Protein AF-A0A3R9U5K1-F1 (afdb_monomer_lite)

Foldseek 3Di:
DCVPVVDPVVVVVLVVVCCCCVVPVVVVVVLVLVQVLCCVPPVQQVVWDFDDDPNDTDTHRPSVVVVCVVVCVQVVVPDVSVVVCCVVVVCVVLVVQLVLLVVLCVVLVVCVVVLVVCVVCLLPVCPVVPCPPSVVSNVVVVVVCVVVLCVFLVPPSPVLVVVLVPDDDPDSVVSVVVSVVSSCCRVVPNVVSLSSLLVSQVCVVPPDDDDSRSSVSSSVSD

Sequence (222 aa):
ITQGLRSKTFGVIFALALIFTYGFVFNSVQINAIANASSHAWGWDKANLIAHLGGVDLEISWVGLALVVMVALAIFGGIKRIAKFAEMFVPLKAGLYLSVALYIALSNYAILPDVLKLIVTEAFHFNAAAGGFFGAAVSMAMMQGIKRGLFSNEAGMGSAPNAAAASDVKHPVNQGLVQMLGVFVDTFIVCTSTAIIILVSGVYQDAGFVGVELTQRALETQ

Secondary structure (DSSP, 8-state):
-TTTT--HHHHHHHHHHHHHIIIIIIHHHHHHHHHHHHHHHH-GGGG-EEEEETTEEEEE-HHHHHHHHHHHHHHTT-HHHHHHHHHHHHHHHHHHHHHHHHHHHHHTTTTHHHHHHHHHHHHT---GGGTTHHHHHHHHHHHHHHHHHHHHH-TTTS-HHHHHTTS--SSHHHHHHHHHHHHHIIIIIIIHHHHHHHHHH-GGGSTT--HHHHHHHHHHT-

pLDDT: mean 88.27, std 7.73, range [52.16, 96.69]

Structure (mmCIF, N/CA/C/O backbone):
data_AF-A0A3R9U5K1-F1
#
_entry.id   AF-A0A3R9U5K1-F1
#
loop_
_atom_site.group_PDB
_atom_site.id
_atom_site.type_symbol
_atom_site.label_atom_id
_atom_site.label_alt_id
_atom_site.label_comp_id
_atom_site.label_asym_id
_atom_site.label_entity_id
_atom_site.label_seq_id
_atom_site.pdbx_PDB_ins_code
_atom_site.Cartn_x
_atom_site.Cartn_y
_atom_site.Cartn_z
_atom_site.occupancy
_atom_site.B_iso_or_equiv
_atom_site.auth_seq_id
_atom_site.auth_comp_id
_atom_site.auth_asym_id
_atom_site.auth_atom_id
_atom_site.pdbx_PDB_model_num
ATOM 1 N N . ILE A 1 1 ? -5.431 2.173 25.659 1.00 85.50 1 ILE A N 1
ATOM 2 C CA . ILE A 1 1 ? -4.534 3.028 26.486 1.00 85.50 1 ILE A CA 1
ATOM 3 C C . ILE A 1 1 ? -5.181 3.407 27.815 1.00 85.50 1 ILE A C 1
ATOM 5 O O . ILE A 1 1 ? -4.647 3.045 28.853 1.00 85.50 1 ILE A O 1
ATOM 9 N N . THR A 1 2 ? -6.352 4.045 27.804 1.00 90.31 2 THR A N 1
ATOM 10 C CA . THR A 1 2 ? -7.039 4.476 29.034 1.00 90.31 2 THR A CA 1
ATOM 11 C C . THR A 1 2 ? -7.430 3.328 29.964 1.00 90.31 2 THR A C 1
ATOM 13 O O . THR A 1 2 ? -7.364 3.496 31.171 1.00 90.31 2 THR A O 1
ATOM 16 N N . GLN A 1 3 ? -7.807 2.163 29.431 1.00 87.81 3 GLN A N 1
ATOM 17 C CA . GLN A 1 3 ? -8.140 0.991 30.254 1.00 87.81 3 GLN A CA 1
ATOM 18 C C . GLN A 1 3 ? -6.900 0.152 30.613 1.00 87.81 3 GLN A C 1
ATOM 20 O O . GLN A 1 3 ? -6.765 -0.270 31.755 1.00 87.81 3 GLN A O 1
ATOM 25 N N . GLY A 1 4 ? -5.971 -0.039 29.666 1.00 89.69 4 GLY A N 1
ATOM 26 C CA . GLY A 1 4 ? -4.751 -0.836 29.872 1.00 89.69 4 GLY A CA 1
ATOM 27 C C . GLY A 1 4 ? -3.685 -0.131 30.719 1.00 89.69 4 GLY A C 1
ATOM 28 O O . GLY A 1 4 ? -3.381 -0.564 31.821 1.00 89.69 4 GLY A O 1
ATOM 29 N N . LEU A 1 5 ? -3.153 0.995 30.232 1.00 91.88 5 LEU A N 1
ATOM 30 C CA . LEU A 1 5 ? -2.121 1.787 30.923 1.00 91.88 5 LEU A CA 1
ATOM 31 C C . LEU A 1 5 ? -2.698 2.759 31.964 1.00 91.88 5 LEU A C 1
ATOM 33 O O . LEU A 1 5 ? -1.949 3.502 32.589 1.00 91.88 5 LEU A O 1
ATOM 37 N N . ARG A 1 6 ? -4.030 2.821 32.111 1.00 92.62 6 ARG A N 1
ATOM 38 C CA . ARG A 1 6 ? -4.741 3.744 33.018 1.00 92.62 6 ARG A CA 1
ATOM 39 C C . ARG A 1 6 ? -4.405 5.231 32.830 1.00 92.62 6 ARG A C 1
ATOM 41 O O . ARG A 1 6 ? -4.669 6.042 33.711 1.00 92.62 6 ARG A O 1
ATOM 48 N N . SER A 1 7 ? -3.891 5.617 31.660 1.00 95.75 7 SER A N 1
ATOM 49 C CA . SER A 1 7 ? -3.545 7.006 31.341 1.00 95.75 7 SER A CA 1
ATOM 50 C C . SER A 1 7 ? -4.513 7.603 30.323 1.00 95.75 7 SER A C 1
ATOM 52 O O . SER A 1 7 ? -4.619 7.135 29.186 1.00 95.75 7 SER A O 1
ATOM 54 N N . LYS A 1 8 ? -5.227 8.660 30.726 1.00 93.81 8 LYS A N 1
ATOM 55 C CA . LYS A 1 8 ? -6.072 9.450 29.816 1.00 93.81 8 LYS A CA 1
ATOM 56 C C . LYS A 1 8 ? -5.227 10.313 28.880 1.00 93.81 8 LYS A C 1
ATOM 58 O O . LYS A 1 8 ? -5.546 10.385 27.699 1.00 93.81 8 LYS A O 1
ATOM 63 N N . THR A 1 9 ? -4.123 10.876 29.369 1.00 95.94 9 THR A N 1
ATOM 64 C CA . THR A 1 9 ? -3.231 11.751 28.595 1.00 95.94 9 THR A CA 1
ATOM 65 C C . THR A 1 9 ? -2.664 11.046 27.368 1.00 95.94 9 THR A C 1
ATOM 67 O O . THR A 1 9 ? -2.810 11.544 26.257 1.00 95.94 9 THR A O 1
ATOM 70 N N . PHE A 1 10 ? -2.111 9.838 27.533 1.00 94.50 10 PHE A N 1
ATOM 71 C CA . PHE A 1 10 ? -1.610 9.065 26.392 1.00 94.50 10 PHE A CA 1
ATOM 72 C C . PHE A 1 10 ? -2.729 8.646 25.430 1.00 94.50 10 PHE A C 1
ATOM 74 O O . PHE A 1 10 ? -2.495 8.544 24.231 1.00 94.50 10 PHE A O 1
ATOM 81 N N . GLY A 1 11 ? -3.952 8.439 25.931 1.00 94.25 11 GLY A N 1
ATOM 82 C CA . GLY A 1 11 ? -5.117 8.178 25.084 1.00 94.25 11 GLY A CA 1
ATOM 83 C C . GLY A 1 11 ? -5.487 9.377 24.206 1.00 94.25 11 GLY A C 1
ATOM 84 O O . GLY A 1 11 ? -5.745 9.198 23.021 1.00 94.25 11 GLY A O 1
ATOM 85 N N . VAL A 1 12 ? -5.460 10.590 24.766 1.00 95.75 12 VAL A N 1
ATOM 86 C CA . VAL A 1 12 ? -5.727 11.833 24.023 1.00 95.75 12 VAL A CA 1
ATOM 87 C C . VAL A 1 12 ? -4.639 12.096 22.984 1.00 95.75 12 VAL A C 1
ATOM 89 O O . VAL A 1 12 ? -4.967 12.369 21.835 1.00 95.75 12 VAL A O 1
ATOM 92 N N . ILE A 1 13 ? -3.360 11.954 23.351 1.00 95.81 13 ILE A N 1
ATOM 93 C CA . ILE A 1 13 ? -2.236 12.118 22.412 1.00 95.81 13 ILE A CA 1
ATOM 94 C C . ILE A 1 13 ? -2.378 11.148 21.235 1.00 95.81 13 ILE A C 1
ATOM 96 O O . ILE A 1 13 ? -2.274 11.554 20.081 1.00 95.81 13 ILE A O 1
ATOM 100 N N . PHE A 1 14 ? -2.671 9.879 21.521 1.00 93.75 14 PHE A N 1
ATOM 101 C CA . PHE A 1 14 ? -2.880 8.865 20.493 1.00 93.75 14 PHE A CA 1
ATOM 102 C C . PHE A 1 14 ? -4.070 9.191 19.578 1.00 93.75 14 PHE A C 1
ATOM 104 O O . PHE A 1 14 ? -3.953 9.086 18.360 1.00 93.75 14 PHE A O 1
ATOM 111 N N . ALA A 1 15 ? -5.198 9.633 20.143 1.00 94.00 15 ALA A N 1
ATOM 112 C CA . ALA A 1 15 ? -6.370 10.018 19.361 1.00 94.00 15 ALA A CA 1
ATOM 113 C C . ALA A 1 15 ? -6.083 11.216 18.440 1.00 94.00 15 ALA A C 1
ATOM 115 O O . ALA A 1 15 ? -6.437 11.175 17.265 1.00 94.00 15 ALA A O 1
ATOM 116 N N . LEU A 1 16 ? -5.405 12.254 18.945 1.00 95.38 16 LEU A N 1
ATOM 117 C CA . LEU A 1 16 ? -5.011 13.416 18.142 1.00 95.38 16 LEU A CA 1
ATOM 118 C C . LEU A 1 16 ? -4.046 13.027 17.016 1.00 95.38 16 LEU A C 1
ATOM 120 O O . LEU A 1 16 ? -4.227 13.471 15.884 1.00 95.38 16 LEU A O 1
ATOM 124 N N . ALA A 1 17 ? -3.069 12.163 17.307 1.00 94.69 17 ALA A N 1
ATOM 125 C CA . ALA A 1 17 ? -2.148 11.646 16.302 1.00 94.69 17 ALA A CA 1
ATOM 126 C C . ALA A 1 17 ? -2.893 10.878 15.199 1.00 94.69 17 ALA A C 1
ATOM 128 O O . ALA A 1 17 ? -2.680 11.152 14.022 1.00 94.69 17 ALA A O 1
ATOM 129 N N . LEU A 1 18 ? -3.824 9.984 15.554 1.00 92.88 18 LEU A N 1
ATOM 130 C CA . LEU A 1 18 ? -4.624 9.255 14.565 1.00 92.88 18 LEU A CA 1
ATOM 131 C C . LEU A 1 18 ? -5.509 10.177 13.722 1.00 92.88 18 LEU A C 1
ATOM 133 O O . LEU A 1 18 ? -5.565 10.002 12.506 1.00 92.88 18 LEU A O 1
ATOM 137 N N . ILE A 1 19 ? -6.180 11.156 14.340 1.00 93.81 19 ILE A N 1
ATOM 138 C CA . ILE A 1 19 ? -7.020 12.124 13.619 1.00 93.81 19 ILE A CA 1
ATOM 139 C C . ILE A 1 19 ? -6.179 12.897 12.605 1.00 93.81 19 ILE A C 1
ATOM 141 O O . ILE A 1 19 ? -6.590 13.046 11.458 1.00 93.81 19 ILE A O 1
ATOM 145 N N . PHE A 1 20 ? -4.993 13.359 12.999 1.00 94.38 20 PHE A N 1
ATOM 146 C CA . PHE A 1 20 ? -4.108 14.081 12.095 1.00 94.38 20 PHE A CA 1
ATOM 147 C C . PHE A 1 20 ? -3.587 13.181 10.964 1.00 94.38 20 PHE A C 1
ATOM 149 O O . PHE A 1 20 ? -3.719 13.511 9.784 1.00 94.38 20 PHE A O 1
ATOM 156 N N . THR A 1 21 ? -3.041 12.016 11.312 1.00 92.12 21 THR A N 1
ATOM 157 C CA . THR A 1 21 ? -2.424 11.091 10.358 1.00 92.12 21 THR A CA 1
ATOM 158 C C . THR A 1 21 ? -3.435 10.561 9.342 1.00 92.12 21 THR A C 1
ATOM 160 O O . THR A 1 21 ? -3.205 10.682 8.141 1.00 92.12 21 THR A O 1
ATOM 163 N N . TYR A 1 22 ? -4.577 10.031 9.782 1.00 89.81 22 TYR A N 1
ATOM 164 C CA . TYR A 1 22 ? -5.576 9.474 8.863 1.00 89.81 22 TYR A CA 1
ATOM 165 C C . TYR A 1 22 ? -6.460 10.545 8.231 1.00 89.81 22 TYR A C 1
ATOM 167 O O . TYR A 1 22 ? -6.859 10.398 7.081 1.00 89.81 22 TYR A O 1
ATOM 175 N N . GLY A 1 23 ? -6.741 11.635 8.950 1.00 90.50 23 GLY A N 1
ATOM 176 C CA . GLY A 1 23 ? -7.557 12.733 8.439 1.00 90.50 23 GLY A CA 1
ATOM 177 C C . GLY A 1 23 ? -6.862 13.528 7.338 1.00 90.50 23 GLY A C 1
ATOM 178 O O . GLY A 1 23 ? -7.497 13.847 6.337 1.00 90.50 23 GLY A O 1
ATOM 179 N N . PHE A 1 24 ? -5.562 13.800 7.477 1.00 90.44 24 PHE A N 1
ATOM 180 C CA . PHE A 1 24 ? -4.837 14.677 6.554 1.00 90.44 24 PHE A CA 1
ATOM 181 C C . PHE A 1 24 ? -3.760 13.940 5.760 1.00 90.44 24 PHE A C 1
ATOM 183 O O . PHE A 1 24 ? -3.750 14.007 4.531 1.00 90.44 24 PHE A O 1
ATOM 190 N N . VAL A 1 25 ? -2.861 13.221 6.437 1.00 91.69 25 VAL A N 1
ATOM 191 C CA . VAL A 1 25 ? -1.660 12.667 5.791 1.00 91.69 25 VAL A CA 1
ATOM 192 C C . VAL A 1 25 ? -2.017 11.542 4.817 1.00 91.69 25 VAL A C 1
ATOM 194 O O . VAL A 1 25 ? -1.659 11.620 3.644 1.00 91.69 25 VAL A O 1
ATOM 197 N N . PHE A 1 26 ? -2.761 10.527 5.262 1.00 89.75 26 PHE A N 1
ATOM 198 C CA . PHE A 1 26 ? -3.123 9.388 4.407 1.00 89.75 26 PHE A CA 1
ATOM 199 C C . PHE A 1 26 ? -4.041 9.787 3.251 1.00 89.75 26 PHE A C 1
ATOM 201 O O . PHE A 1 26 ? -3.790 9.378 2.118 1.00 89.75 26 PHE A O 1
ATOM 208 N N . ASN A 1 27 ? -5.051 10.625 3.511 1.00 91.19 27 ASN A N 1
ATOM 209 C CA . ASN A 1 27 ? -5.927 11.140 2.455 1.00 91.19 27 ASN A CA 1
ATOM 210 C C . ASN A 1 27 ? -5.124 11.889 1.386 1.00 91.19 27 ASN A C 1
ATOM 212 O O . ASN A 1 27 ? -5.315 11.645 0.197 1.00 91.19 27 ASN A O 1
ATOM 216 N N . SER A 1 28 ? -4.180 12.741 1.798 1.00 90.94 28 SER A N 1
ATOM 217 C CA . SER A 1 28 ? -3.309 13.452 0.862 1.00 90.94 28 SER A CA 1
ATOM 218 C C . SER A 1 28 ? -2.470 12.486 0.023 1.00 90.94 28 SER A C 1
ATOM 220 O O . SER A 1 28 ? -2.494 12.566 -1.204 1.00 90.94 28 SER A O 1
ATOM 222 N N . VAL A 1 29 ? -1.773 11.526 0.643 1.00 91.31 29 VAL A N 1
ATOM 223 C CA . VAL A 1 29 ? -0.912 10.582 -0.094 1.00 91.31 29 VAL A CA 1
ATOM 224 C C . VAL A 1 29 ? -1.715 9.744 -1.096 1.00 91.31 29 VAL A C 1
ATOM 226 O O . VAL A 1 29 ? -1.278 9.569 -2.233 1.00 91.31 29 VAL A O 1
ATOM 229 N N . GLN A 1 30 ? -2.900 9.260 -0.713 1.00 91.75 30 GLN A N 1
ATOM 230 C CA . GLN A 1 30 ? -3.736 8.435 -1.589 1.00 91.75 30 GLN A CA 1
ATOM 231 C C . GLN A 1 30 ? -4.332 9.233 -2.754 1.00 91.75 30 GLN A C 1
ATOM 233 O O . GLN A 1 30 ? -4.295 8.765 -3.891 1.00 91.75 30 GLN A O 1
ATOM 238 N N . ILE A 1 31 ? -4.837 10.446 -2.504 1.00 90.81 31 ILE A N 1
ATOM 239 C CA . ILE A 1 31 ? -5.404 11.293 -3.563 1.00 90.81 31 ILE A CA 1
ATOM 240 C C . ILE A 1 31 ? -4.316 11.716 -4.553 1.00 90.81 31 ILE A C 1
ATOM 242 O O . ILE A 1 31 ? -4.542 11.638 -5.758 1.00 90.81 31 ILE A O 1
ATOM 246 N N . ASN A 1 32 ? -3.123 12.086 -4.072 1.00 90.31 32 ASN A N 1
ATOM 247 C CA . ASN A 1 32 ? -1.996 12.424 -4.945 1.00 90.31 32 ASN A CA 1
ATOM 248 C C . ASN A 1 32 ? -1.580 11.238 -5.827 1.00 90.31 32 ASN A C 1
ATOM 250 O O . ASN A 1 32 ? -1.331 11.414 -7.016 1.00 90.31 32 ASN A O 1
ATOM 254 N N . ALA A 1 33 ? -1.557 10.016 -5.282 1.00 91.50 33 ALA A N 1
ATOM 255 C CA . ALA A 1 33 ? -1.273 8.825 -6.078 1.00 91.50 33 ALA A CA 1
ATOM 256 C C . ALA A 1 33 ? -2.324 8.602 -7.182 1.00 91.50 33 ALA A C 1
ATOM 258 O O . ALA A 1 33 ? -1.958 8.310 -8.317 1.00 91.50 33 ALA A O 1
ATOM 259 N N . ILE A 1 34 ? -3.617 8.784 -6.885 1.00 92.88 34 ILE A N 1
ATOM 260 C CA . ILE A 1 34 ? -4.688 8.652 -7.888 1.00 92.88 34 ILE A CA 1
ATOM 261 C C . ILE A 1 34 ? -4.592 9.755 -8.951 1.00 92.88 34 ILE A C 1
ATOM 263 O O . ILE A 1 34 ? -4.741 9.472 -10.141 1.00 92.88 34 ILE A O 1
ATOM 267 N N . ALA A 1 35 ? -4.328 10.998 -8.541 1.00 91.25 35 ALA A N 1
ATOM 268 C CA . ALA A 1 35 ? -4.185 12.131 -9.450 1.00 91.25 35 ALA A CA 1
ATOM 269 C C . ALA A 1 35 ? -3.008 11.930 -10.416 1.00 91.25 35 ALA A C 1
ATOM 271 O O . ALA A 1 35 ? -3.198 12.020 -11.628 1.00 91.25 35 ALA A O 1
ATOM 272 N N . ASN A 1 36 ? -1.835 11.550 -9.898 1.00 90.50 36 ASN A N 1
ATOM 273 C CA . ASN A 1 36 ? -0.652 11.267 -10.713 1.00 90.50 36 ASN A CA 1
ATOM 274 C C . ASN A 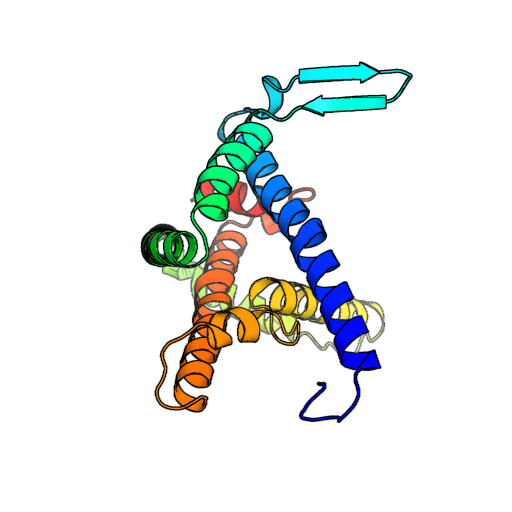1 36 ? -0.888 10.080 -11.652 1.00 90.50 36 ASN A C 1
ATOM 276 O O . ASN A 1 36 ? -0.560 10.159 -12.833 1.00 90.50 36 ASN A O 1
ATOM 280 N N . ALA A 1 37 ? -1.525 9.011 -11.165 1.00 91.88 37 ALA A N 1
ATOM 281 C CA . ALA A 1 37 ? -1.838 7.859 -12.002 1.00 91.88 37 ALA A CA 1
ATOM 282 C C . ALA A 1 37 ? -2.794 8.205 -13.151 1.00 91.88 37 ALA A C 1
ATOM 284 O O . ALA A 1 37 ? -2.632 7.714 -14.268 1.00 91.88 37 ALA A O 1
ATOM 285 N N . SER A 1 38 ? -3.778 9.067 -12.881 1.00 92.31 38 SER A N 1
ATOM 286 C CA . SER A 1 38 ? -4.767 9.503 -13.872 1.00 92.31 38 SER A CA 1
ATOM 287 C C . SER A 1 38 ? -4.178 10.493 -14.879 1.00 92.31 38 SER A C 1
ATOM 289 O O . SER A 1 38 ? -4.515 10.442 -16.060 1.00 92.31 38 SER A O 1
ATOM 291 N N . SER A 1 39 ? -3.282 11.374 -14.427 1.00 90.50 39 SER A N 1
ATOM 292 C CA . SER A 1 39 ? -2.478 12.234 -15.300 1.00 90.50 39 SER A CA 1
ATOM 293 C C . SER A 1 39 ? -1.626 11.394 -16.248 1.00 90.50 39 SER A C 1
ATOM 295 O O . SER A 1 39 ? -1.669 11.600 -17.457 1.00 90.50 39 SER A O 1
ATOM 297 N N . HIS A 1 40 ? -0.942 10.377 -15.728 1.00 88.19 40 HIS A N 1
ATOM 298 C CA . HIS A 1 40 ? -0.105 9.507 -16.542 1.00 88.19 40 HIS A CA 1
ATOM 299 C C . HIS A 1 40 ? -0.910 8.703 -17.577 1.00 88.19 40 HIS A C 1
ATOM 301 O O . HIS A 1 40 ? -0.559 8.684 -18.753 1.00 88.19 40 HIS A O 1
ATOM 307 N N . ALA A 1 41 ? -2.022 8.088 -17.160 1.00 89.94 41 ALA A N 1
ATOM 308 C CA . ALA A 1 41 ? -2.818 7.216 -18.023 1.00 89.94 41 ALA A CA 1
ATOM 309 C C . ALA A 1 41 ? -3.663 7.973 -19.062 1.00 89.94 41 ALA A C 1
ATOM 311 O O . ALA A 1 41 ? -3.828 7.507 -20.189 1.00 89.94 41 ALA A O 1
ATOM 312 N N . TRP A 1 42 ? -4.234 9.122 -18.685 1.00 89.75 42 TRP A N 1
ATOM 313 C CA . TRP A 1 42 ? -5.237 9.815 -19.503 1.00 89.75 42 TRP A CA 1
ATOM 314 C C . TRP A 1 42 ? -4.966 11.307 -19.720 1.00 89.75 42 TRP A C 1
ATOM 316 O O . TRP A 1 42 ? -5.746 11.971 -20.404 1.00 89.75 42 TRP A O 1
ATOM 326 N N . GLY A 1 43 ? -3.892 11.865 -19.157 1.00 88.94 43 GLY A N 1
ATOM 327 C CA . GLY A 1 43 ? -3.571 13.291 -19.273 1.00 88.94 43 GLY A CA 1
ATOM 328 C C . GLY A 1 43 ? -4.617 14.205 -18.634 1.00 88.94 43 GLY A C 1
ATOM 329 O O . GLY A 1 43 ? -4.819 15.325 -19.103 1.00 88.94 43 GLY A O 1
ATOM 330 N N . TRP A 1 44 ? -5.340 13.720 -17.618 1.00 88.31 44 TRP A N 1
ATOM 331 C CA . TRP A 1 44 ? -6.441 14.456 -16.982 1.00 88.31 44 TRP A CA 1
ATOM 332 C C . TRP A 1 44 ? -5.994 15.701 -16.207 1.00 88.31 44 TRP A C 1
ATOM 334 O O . TRP A 1 44 ? -6.818 16.572 -15.943 1.00 88.31 44 TRP A O 1
ATOM 344 N N . ASP A 1 45 ? -4.702 15.828 -15.904 1.00 83.81 45 ASP A N 1
ATOM 345 C CA . ASP A 1 45 ? -4.094 17.045 -15.359 1.00 83.81 45 ASP A CA 1
ATOM 346 C C . ASP A 1 45 ? -4.234 18.246 -16.301 1.00 83.81 45 ASP A C 1
ATOM 348 O O . ASP A 1 45 ? -4.436 19.367 -15.846 1.00 83.81 45 ASP A O 1
ATOM 352 N N . LYS A 1 46 ? -4.236 18.018 -17.621 1.00 80.50 46 LYS A N 1
ATOM 353 C CA . LYS A 1 46 ? -4.335 19.091 -18.625 1.00 80.50 46 LYS A CA 1
ATOM 354 C C . LYS A 1 46 ? -5.650 19.865 -18.559 1.00 80.50 46 LYS A C 1
ATOM 356 O O . LYS A 1 46 ? -5.736 20.968 -19.090 1.00 80.50 46 LYS A O 1
ATOM 361 N N . ALA A 1 47 ? -6.681 19.274 -17.957 1.00 80.00 47 ALA A N 1
ATOM 362 C CA . ALA A 1 47 ? -7.974 19.913 -17.763 1.00 80.00 47 ALA A CA 1
ATOM 363 C C . ALA A 1 47 ? -8.057 20.714 -16.452 1.00 80.00 47 ALA A C 1
ATOM 365 O O . ALA A 1 47 ? -9.052 21.412 -16.250 1.00 80.00 47 ALA A O 1
ATOM 366 N N . ASN A 1 48 ? -7.069 20.607 -15.554 1.00 86.75 48 ASN A N 1
ATOM 367 C CA . ASN A 1 48 ? -7.108 21.252 -14.243 1.00 86.75 48 ASN A CA 1
ATOM 368 C C . ASN A 1 48 ? -7.096 22.776 -14.371 1.00 86.75 48 ASN A C 1
ATOM 370 O O . ASN A 1 48 ? -6.463 23.356 -15.255 1.00 86.75 48 ASN A O 1
ATOM 374 N N . LEU A 1 49 ? -7.828 23.434 -13.473 1.00 83.56 49 LEU A N 1
ATOM 375 C CA . LEU A 1 49 ? -7.935 24.886 -13.474 1.00 83.56 49 LEU A CA 1
ATOM 376 C C . LEU A 1 49 ? -6.857 25.477 -12.570 1.00 83.56 49 LEU A C 1
ATOM 378 O O . LEU A 1 49 ? -6.832 25.189 -11.376 1.00 83.56 49 LEU A O 1
ATOM 382 N N . ILE A 1 50 ? -5.997 26.320 -13.135 1.00 83.94 50 ILE A N 1
ATOM 383 C CA . ILE A 1 50 ? -4.956 27.029 -12.390 1.00 83.94 50 ILE A CA 1
ATOM 384 C C . ILE A 1 50 ? -5.461 28.444 -12.114 1.00 83.94 50 ILE A C 1
ATOM 386 O O . ILE A 1 50 ? -5.615 29.262 -13.022 1.00 83.94 50 ILE A O 1
ATOM 390 N N . ALA A 1 51 ? -5.767 28.720 -10.851 1.00 81.88 51 ALA A N 1
ATOM 391 C CA . ALA A 1 51 ? -6.161 30.038 -10.388 1.00 81.88 51 ALA A CA 1
ATOM 392 C C . ALA A 1 51 ? -4.939 30.748 -9.793 1.00 81.88 51 ALA A C 1
ATOM 394 O O . ALA A 1 51 ? -4.463 30.397 -8.714 1.00 81.88 51 ALA A O 1
ATOM 395 N N . HIS A 1 52 ? -4.443 31.766 -10.491 1.00 82.00 52 HIS A N 1
ATOM 396 C CA . HIS A 1 52 ? -3.353 32.611 -10.008 1.00 82.00 52 HIS A CA 1
ATOM 397 C C . HIS A 1 52 ? -3.919 33.681 -9.061 1.00 82.00 52 HIS A C 1
ATOM 399 O O . HIS A 1 52 ? -4.432 34.707 -9.511 1.00 82.00 52 HIS A O 1
ATOM 405 N N . LEU A 1 53 ? -3.855 33.454 -7.745 1.00 78.56 53 LEU A N 1
ATOM 406 C CA . LEU A 1 53 ? -4.260 34.446 -6.743 1.00 78.56 53 LEU A CA 1
ATOM 407 C C . LEU A 1 53 ? -3.047 34.945 -5.960 1.00 78.56 53 LEU A C 1
ATOM 409 O O . LEU A 1 53 ? -2.460 34.221 -5.163 1.00 78.56 53 LEU A O 1
ATOM 413 N N . GLY A 1 54 ? -2.698 36.221 -6.155 1.00 72.38 54 GLY A N 1
ATOM 414 C CA . GLY A 1 54 ? -1.748 36.930 -5.290 1.00 72.38 54 GLY A CA 1
ATOM 415 C C . GLY A 1 54 ? -0.341 36.321 -5.224 1.00 72.38 54 GLY A C 1
ATOM 416 O O . GLY A 1 54 ? 0.297 36.415 -4.181 1.00 72.38 54 GLY A O 1
ATOM 417 N N . GLY A 1 55 ? 0.133 35.689 -6.304 1.00 80.50 55 GLY A N 1
ATOM 418 C CA . GLY A 1 55 ? 1.443 35.022 -6.359 1.00 80.50 55 GLY A CA 1
ATOM 419 C C . GLY A 1 55 ? 1.439 33.557 -5.910 1.00 80.50 55 GLY A C 1
ATOM 420 O O . GLY A 1 55 ? 2.507 32.959 -5.811 1.00 80.50 55 GLY A O 1
ATOM 421 N N . VAL A 1 56 ? 0.261 32.982 -5.644 1.00 79.56 56 VAL A N 1
ATOM 422 C CA . VAL A 1 56 ? 0.080 31.551 -5.380 1.00 79.56 56 VAL A CA 1
ATOM 423 C C . VAL A 1 56 ? -0.727 30.931 -6.518 1.00 79.56 56 VAL A C 1
ATOM 425 O O . VAL A 1 56 ? -1.839 31.377 -6.816 1.00 79.56 56 VAL A O 1
ATOM 428 N N . ASP A 1 57 ? -0.166 29.889 -7.124 1.00 80.75 57 ASP A N 1
ATOM 429 C CA . ASP A 1 57 ? -0.823 29.104 -8.165 1.00 80.75 57 ASP A CA 1
ATOM 430 C C . ASP A 1 57 ? -1.651 28.010 -7.492 1.00 80.75 57 ASP A C 1
ATOM 432 O O . ASP A 1 57 ? -1.118 27.037 -6.956 1.00 80.75 57 ASP A O 1
ATOM 436 N N . LEU A 1 58 ? -2.969 28.201 -7.456 1.00 80.75 58 LEU A N 1
ATOM 437 C CA . LEU A 1 58 ? -3.902 27.220 -6.915 1.00 80.75 58 LEU A CA 1
ATOM 438 C C . LEU A 1 58 ? -4.393 26.319 -8.042 1.00 80.75 58 LEU A C 1
ATOM 440 O O . LEU A 1 58 ? -5.164 26.750 -8.898 1.00 80.75 58 LEU A O 1
ATOM 444 N N . GLU A 1 59 ? -3.971 25.060 -8.021 1.00 82.31 59 GLU A N 1
ATOM 445 C CA . GLU A 1 59 ? -4.449 24.046 -8.955 1.00 82.31 59 GLU A CA 1
ATOM 446 C C . GLU A 1 59 ? -5.711 23.359 -8.414 1.00 82.31 59 GLU A C 1
ATOM 448 O O . GLU A 1 59 ? -5.708 22.735 -7.349 1.00 82.31 59 GLU A O 1
ATOM 453 N N . ILE A 1 60 ? -6.808 23.454 -9.164 1.00 84.75 60 ILE A N 1
ATOM 454 C CA . ILE A 1 60 ? -8.053 22.739 -8.890 1.00 84.75 60 ILE A CA 1
ATOM 455 C C . ILE A 1 60 ? -8.091 21.486 -9.764 1.00 84.75 60 ILE A C 1
ATOM 457 O O . ILE A 1 60 ? -8.341 21.555 -10.970 1.00 84.75 60 ILE A O 1
ATOM 461 N N . SER A 1 61 ? -7.876 20.331 -9.129 1.00 89.06 61 SER A N 1
ATOM 462 C CA . SER A 1 61 ? -7.956 19.023 -9.781 1.00 89.06 61 SER A CA 1
ATOM 463 C C . SER A 1 61 ? -9.400 18.543 -9.921 1.00 89.06 61 SER A C 1
ATOM 465 O O . SER A 1 61 ? -10.088 18.316 -8.920 1.00 89.06 61 SER A O 1
ATOM 467 N N . TRP A 1 62 ? -9.848 18.295 -11.155 1.00 88.88 62 TRP A N 1
ATOM 468 C CA . TRP A 1 62 ? -11.169 17.700 -11.404 1.00 88.88 62 TRP A CA 1
ATOM 469 C C . TRP A 1 62 ? -11.272 16.2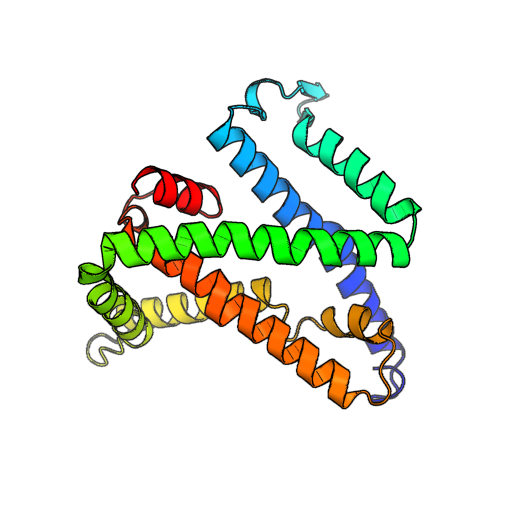68 -10.875 1.00 88.88 62 TRP A C 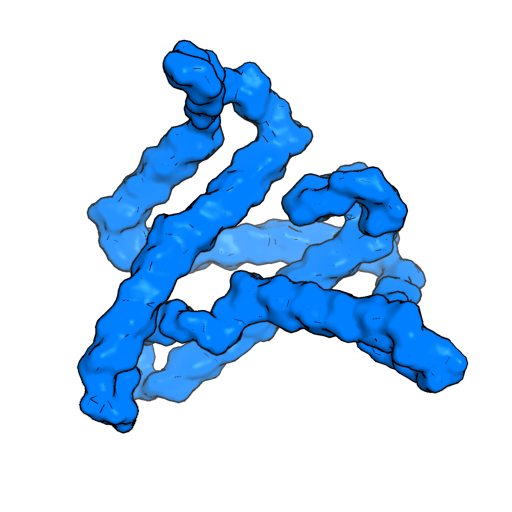1
ATOM 471 O O . TRP A 1 62 ? -12.322 15.873 -10.369 1.00 88.88 62 TRP A O 1
ATOM 481 N N . VAL A 1 63 ? -10.171 15.509 -10.925 1.00 91.94 63 VAL A N 1
ATOM 482 C CA . VAL A 1 63 ? -10.078 14.161 -10.339 1.00 91.94 63 VAL A CA 1
ATOM 483 C C . VAL A 1 63 ? -10.264 14.233 -8.826 1.00 91.94 63 VAL A C 1
ATOM 485 O O . VAL A 1 63 ? -11.059 13.481 -8.262 1.00 91.94 63 VAL A O 1
ATOM 488 N N . GLY A 1 64 ? -9.589 15.186 -8.177 1.00 91.19 64 GLY A N 1
ATOM 489 C CA . GLY A 1 64 ? -9.766 15.459 -6.753 1.00 91.19 64 GLY A CA 1
ATOM 490 C C . GLY A 1 64 ? -11.210 15.827 -6.410 1.00 91.19 64 GLY A C 1
ATOM 491 O O . GLY A 1 64 ? -11.783 15.258 -5.483 1.00 91.19 64 GLY A O 1
ATOM 492 N N . LEU A 1 65 ? -11.836 16.717 -7.187 1.00 91.31 65 LEU A N 1
ATOM 493 C CA . LEU A 1 65 ? -13.223 17.130 -6.962 1.00 91.31 65 LEU A CA 1
ATOM 494 C C . LEU A 1 65 ? -14.208 15.959 -7.109 1.00 91.31 65 LEU A C 1
ATOM 496 O O . LEU A 1 65 ? -15.084 15.776 -6.262 1.00 91.31 65 LEU A O 1
ATOM 500 N N . ALA A 1 66 ? -14.043 15.132 -8.144 1.00 92.69 66 ALA A N 1
ATOM 501 C CA . ALA A 1 66 ? -14.856 13.937 -8.340 1.00 92.69 66 ALA A CA 1
ATOM 502 C C . ALA A 1 66 ? -14.697 12.946 -7.174 1.00 92.69 66 ALA A C 1
ATOM 504 O O . ALA A 1 66 ? -15.694 12.434 -6.659 1.00 92.69 66 ALA A O 1
ATOM 505 N N . LEU A 1 67 ? -13.462 12.719 -6.707 1.00 92.88 67 LEU A N 1
ATOM 506 C CA . LEU A 1 67 ? -13.185 11.884 -5.534 1.00 92.88 67 LEU A CA 1
ATOM 507 C C . LEU A 1 67 ? -13.858 12.432 -4.275 1.00 92.88 67 LEU A C 1
ATOM 509 O O . LEU A 1 67 ? -14.483 11.661 -3.550 1.00 92.88 67 LEU A O 1
ATOM 513 N N . VAL A 1 68 ? -13.794 13.744 -4.036 1.00 93.06 68 VAL A N 1
ATOM 514 C CA . VAL A 1 68 ? -14.463 14.384 -2.892 1.00 93.06 68 VAL A CA 1
ATOM 515 C C . VAL A 1 68 ? -15.964 14.112 -2.919 1.00 93.06 68 VAL A C 1
ATOM 517 O O . VAL A 1 68 ? -16.519 13.700 -1.902 1.00 93.06 68 VAL A O 1
ATOM 520 N N . VAL A 1 69 ? -16.623 14.273 -4.071 1.00 93.94 69 VAL A N 1
ATOM 521 C CA . VAL A 1 69 ? -18.064 14.000 -4.204 1.00 93.94 69 VAL A CA 1
ATOM 522 C C . VAL A 1 69 ? -18.374 12.524 -3.936 1.00 93.94 69 VAL A C 1
ATOM 524 O O . VAL A 1 69 ? -19.265 12.218 -3.143 1.00 93.94 69 VAL A O 1
ATOM 527 N N . MET A 1 70 ? -17.623 11.598 -4.540 1.00 91.56 70 MET A N 1
ATOM 528 C CA . MET A 1 70 ? -17.832 10.156 -4.348 1.00 91.56 70 MET A CA 1
ATOM 529 C C . MET A 1 70 ? -17.630 9.730 -2.888 1.00 91.56 70 MET A C 1
ATOM 531 O O . MET A 1 70 ? -18.456 9.009 -2.324 1.00 91.56 70 MET A O 1
ATOM 535 N N . VAL A 1 71 ? -16.558 10.207 -2.253 1.00 91.12 71 VAL A N 1
ATOM 536 C CA . VAL A 1 71 ? -16.239 9.899 -0.855 1.00 91.12 71 VAL A CA 1
ATOM 537 C C . VAL A 1 71 ? -17.262 10.533 0.088 1.00 91.12 71 VAL A C 1
ATOM 539 O O . VAL A 1 71 ? -17.709 9.870 1.022 1.00 91.12 71 VAL A O 1
ATOM 542 N N . ALA A 1 72 ? -17.715 11.762 -0.174 1.00 92.12 72 ALA A N 1
ATOM 543 C CA . ALA A 1 72 ? -18.760 12.410 0.617 1.00 92.12 72 ALA A CA 1
ATOM 544 C C . ALA A 1 72 ? -20.059 11.584 0.628 1.00 92.12 72 ALA A C 1
ATOM 546 O O . ALA A 1 72 ? -20.620 11.334 1.696 1.00 92.12 72 ALA A O 1
ATOM 547 N N . LEU A 1 73 ? -20.504 11.080 -0.530 1.00 89.62 73 LEU A N 1
ATOM 548 C CA . LEU A 1 73 ? -21.699 10.228 -0.630 1.00 89.62 73 LEU A CA 1
ATOM 549 C C . LEU A 1 73 ? -21.582 8.927 0.187 1.00 89.62 73 LEU A C 1
ATOM 551 O O . LEU A 1 73 ? -22.583 8.431 0.730 1.00 89.62 73 LEU A O 1
ATOM 555 N N . ALA A 1 74 ? -20.369 8.378 0.293 1.00 88.25 74 ALA A N 1
ATOM 556 C CA . ALA A 1 74 ? -20.084 7.213 1.121 1.00 88.25 74 ALA A CA 1
ATOM 557 C C . ALA A 1 74 ? -20.060 7.567 2.620 1.00 88.25 74 ALA A C 1
ATOM 559 O O . ALA A 1 74 ? -20.747 6.909 3.405 1.00 88.25 74 ALA A O 1
ATOM 560 N N . ILE A 1 75 ? -19.335 8.625 3.008 1.00 89.25 75 ILE A N 1
ATOM 561 C CA . ILE A 1 75 ? -19.144 9.041 4.408 1.00 89.25 75 ILE A CA 1
ATOM 562 C C . ILE A 1 75 ? -20.457 9.493 5.048 1.00 89.25 75 ILE A C 1
ATOM 564 O O . ILE A 1 75 ? -20.793 9.022 6.136 1.00 89.25 75 ILE A O 1
ATOM 568 N N . PHE A 1 76 ? -21.241 10.344 4.377 1.00 91.94 76 PHE A N 1
ATOM 569 C CA . PHE A 1 76 ? -22.521 10.819 4.919 1.00 91.94 76 PHE A CA 1
ATOM 570 C C . PHE A 1 76 ? -23.566 9.696 5.065 1.00 91.94 76 PHE A C 1
ATOM 572 O O . PHE A 1 76 ? -24.547 9.861 5.784 1.00 91.94 76 PHE A O 1
ATOM 579 N N . GLY A 1 77 ? -23.350 8.529 4.445 1.00 85.38 77 GLY A N 1
ATOM 580 C CA . GLY A 1 77 ? -24.163 7.328 4.664 1.00 85.38 77 GLY A CA 1
ATOM 581 C C . GLY A 1 77 ? -23.774 6.492 5.892 1.00 85.38 77 GLY A C 1
ATOM 582 O O . GLY A 1 77 ? -24.436 5.491 6.172 1.00 85.38 77 GLY A O 1
ATOM 583 N N . GLY A 1 78 ? -22.720 6.872 6.620 1.00 88.31 78 GLY A N 1
ATOM 584 C CA . GLY A 1 78 ? -22.261 6.213 7.842 1.00 88.31 78 GLY A CA 1
ATOM 585 C C . GLY A 1 78 ? -21.487 4.904 7.627 1.00 88.31 78 GLY A C 1
ATOM 586 O O . GLY A 1 78 ? -21.334 4.397 6.513 1.00 88.31 78 GLY A O 1
ATOM 587 N N . ILE A 1 79 ? -21.013 4.316 8.733 1.00 85.94 79 ILE A N 1
ATOM 588 C CA . ILE A 1 79 ? -20.065 3.184 8.719 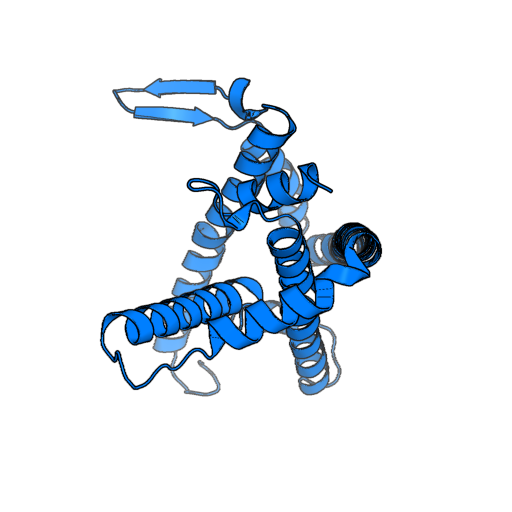1.00 85.94 79 ILE A CA 1
ATOM 589 C C . ILE A 1 79 ? -20.597 1.933 8.006 1.00 85.94 79 ILE A C 1
ATOM 591 O O . ILE A 1 79 ? -19.839 1.236 7.341 1.00 85.94 79 ILE A O 1
ATOM 595 N N . LYS A 1 80 ? -21.913 1.680 8.064 1.00 87.25 80 LYS A N 1
ATOM 596 C CA . LYS A 1 80 ? -22.543 0.541 7.374 1.00 87.25 80 LYS A CA 1
ATOM 597 C C . LYS A 1 80 ? -22.464 0.667 5.850 1.00 87.25 80 LYS A C 1
ATOM 599 O O . LYS A 1 80 ? -22.299 -0.343 5.172 1.00 87.25 80 LYS A O 1
ATOM 604 N N . ARG A 1 81 ? -22.590 1.883 5.298 1.00 89.56 81 ARG A N 1
ATOM 605 C CA . ARG A 1 81 ? -22.453 2.112 3.850 1.00 89.56 81 ARG A CA 1
ATOM 606 C C . ARG A 1 81 ? -20.995 1.966 3.422 1.00 89.56 81 ARG A C 1
ATOM 608 O O . ARG A 1 81 ? -20.741 1.317 2.413 1.00 89.56 81 ARG A O 1
ATOM 615 N N . ILE A 1 82 ? -20.067 2.511 4.212 1.00 89.81 82 ILE A N 1
ATOM 616 C CA . ILE A 1 82 ? -18.622 2.373 3.977 1.00 89.81 82 ILE A CA 1
ATOM 617 C C . ILE A 1 82 ? -18.223 0.892 3.955 1.00 89.81 82 ILE A C 1
ATOM 619 O O . ILE A 1 82 ? -17.582 0.456 3.004 1.00 89.81 82 ILE A O 1
ATOM 623 N N . ALA A 1 83 ? -18.661 0.112 4.950 1.00 88.12 83 ALA A N 1
ATOM 624 C CA . ALA A 1 83 ? -18.379 -1.320 5.028 1.00 88.12 83 ALA A CA 1
ATOM 625 C C . ALA A 1 83 ? -18.906 -2.078 3.800 1.00 88.12 83 ALA A C 1
ATOM 627 O O . ALA A 1 83 ? -18.131 -2.759 3.140 1.00 88.12 83 ALA A O 1
ATOM 628 N N . LYS A 1 84 ? -20.174 -1.873 3.413 1.00 89.88 84 LYS A N 1
ATOM 629 C CA . LYS A 1 84 ? -20.753 -2.504 2.211 1.00 89.88 84 LYS A CA 1
ATOM 630 C C . LYS A 1 84 ? -20.001 -2.157 0.927 1.00 89.88 84 LYS A C 1
ATOM 632 O O . LYS A 1 84 ? -19.823 -3.011 0.064 1.00 89.88 84 LYS A O 1
ATOM 637 N N . PHE A 1 85 ? -19.581 -0.900 0.780 1.00 90.25 85 PHE A N 1
ATOM 638 C CA . PHE A 1 85 ? -18.790 -0.491 -0.377 1.00 90.25 85 PHE A CA 1
ATOM 639 C C . PHE A 1 85 ? -17.422 -1.182 -0.376 1.00 90.25 85 PHE A C 1
ATOM 641 O O . PHE A 1 85 ? -17.021 -1.735 -1.397 1.00 90.25 85 PHE A O 1
ATOM 648 N N . ALA A 1 86 ? -16.734 -1.211 0.769 1.00 89.81 86 ALA A N 1
ATOM 649 C CA . ALA A 1 86 ? -15.442 -1.872 0.912 1.00 89.81 86 ALA A CA 1
ATOM 650 C C . ALA A 1 86 ? -15.529 -3.391 0.676 1.00 89.81 86 ALA A C 1
ATOM 652 O O . ALA A 1 86 ? -14.691 -3.935 -0.035 1.00 89.81 86 ALA A O 1
ATOM 653 N N . GLU A 1 87 ? -16.558 -4.063 1.197 1.00 90.06 87 GLU A N 1
ATOM 654 C CA . GLU A 1 87 ? -16.802 -5.502 1.006 1.00 90.06 87 GLU A CA 1
ATOM 655 C C . GLU A 1 87 ? -16.938 -5.888 -0.469 1.00 90.06 87 GLU A C 1
ATOM 657 O O . GLU A 1 87 ? -16.491 -6.958 -0.865 1.00 90.06 87 GLU A O 1
ATOM 662 N N . MET A 1 88 ? -17.519 -5.017 -1.295 1.00 90.81 88 MET A N 1
ATOM 663 C CA . MET A 1 88 ? -17.637 -5.245 -2.736 1.00 90.81 88 MET A CA 1
ATOM 664 C C . MET A 1 88 ? -16.372 -4.815 -3.492 1.00 90.81 88 MET A C 1
ATOM 666 O O . MET A 1 88 ? -15.887 -5.522 -4.373 1.00 90.81 88 MET A O 1
ATOM 670 N N . PHE A 1 89 ? -15.832 -3.643 -3.159 1.00 91.06 89 PHE A N 1
ATOM 671 C CA . PHE A 1 89 ? -14.758 -3.011 -3.920 1.00 91.06 89 PHE A CA 1
ATOM 672 C C . PHE A 1 89 ? -13.382 -3.630 -3.641 1.00 91.06 89 PHE A C 1
ATOM 674 O O . PHE A 1 89 ? -12.573 -3.765 -4.557 1.00 91.06 89 PHE A O 1
ATOM 681 N N . VAL A 1 90 ? -13.099 -4.025 -2.393 1.00 91.44 90 VAL A N 1
ATOM 682 C CA . VAL A 1 90 ? -11.791 -4.571 -1.993 1.00 91.44 90 VAL A CA 1
ATOM 683 C C . VAL A 1 90 ? -11.489 -5.917 -2.669 1.00 91.44 90 VAL A C 1
ATOM 685 O O . VAL A 1 90 ? -10.396 -6.050 -3.224 1.00 91.44 90 VAL A O 1
ATOM 688 N N . PRO A 1 91 ? -12.411 -6.900 -2.704 1.00 91.06 91 PRO A N 1
ATOM 689 C CA . PRO A 1 91 ? -12.168 -8.146 -3.425 1.00 91.06 91 PRO A CA 1
ATOM 690 C C . PRO A 1 91 ? -12.039 -7.929 -4.932 1.00 91.06 91 PRO A C 1
ATOM 692 O O . PRO A 1 91 ? -11.178 -8.540 -5.557 1.00 91.06 91 PRO A O 1
ATOM 695 N N . LEU A 1 92 ? -12.838 -7.023 -5.510 1.00 95.00 92 LEU A N 1
ATOM 696 C CA . LEU A 1 92 ? -12.762 -6.694 -6.933 1.00 95.00 92 LEU A CA 1
ATOM 697 C C . LEU A 1 92 ? -11.394 -6.102 -7.299 1.00 95.00 92 LEU A C 1
ATOM 699 O O . LEU A 1 92 ? -10.748 -6.600 -8.219 1.00 95.00 92 LEU A O 1
ATOM 703 N N . LYS A 1 93 ? -10.920 -5.081 -6.567 1.00 92.50 93 LYS A N 1
ATOM 704 C CA . LYS A 1 93 ? -9.614 -4.458 -6.852 1.00 92.50 93 LYS A CA 1
ATOM 705 C C . LYS A 1 93 ? -8.466 -5.460 -6.701 1.00 92.50 93 LYS A C 1
ATOM 707 O O . LYS A 1 93 ? -7.567 -5.477 -7.535 1.00 92.50 93 LYS A O 1
ATOM 712 N N . ALA A 1 94 ? -8.507 -6.305 -5.667 1.00 92.12 94 ALA A N 1
ATOM 713 C CA . ALA A 1 94 ? -7.470 -7.300 -5.424 1.00 92.12 94 ALA A CA 1
ATOM 714 C C . ALA A 1 94 ? -7.497 -8.380 -6.509 1.00 92.12 94 ALA A C 1
ATOM 716 O O . ALA A 1 94 ? -6.458 -8.703 -7.069 1.00 92.12 94 ALA A O 1
ATOM 717 N N . GLY A 1 95 ? -8.682 -8.882 -6.863 1.00 95.00 95 GLY A N 1
ATOM 718 C CA . GLY A 1 95 ? -8.850 -9.878 -7.917 1.00 95.00 95 GLY A CA 1
ATOM 719 C C . GLY A 1 95 ? -8.339 -9.389 -9.270 1.00 95.00 95 GLY A C 1
ATOM 720 O O . GLY A 1 95 ? -7.569 -10.095 -9.916 1.00 95.00 95 GLY A O 1
ATOM 721 N N . LEU A 1 96 ? -8.698 -8.166 -9.675 1.00 95.44 96 LEU A N 1
ATOM 722 C CA . LEU A 1 96 ? -8.209 -7.570 -10.922 1.00 95.44 96 LEU A CA 1
ATOM 723 C C . LEU A 1 96 ? -6.685 -7.409 -10.911 1.00 95.44 96 LEU A C 1
ATOM 725 O O . LEU A 1 96 ? -6.015 -7.858 -11.838 1.00 95.44 96 LEU A O 1
ATOM 729 N N . TYR A 1 97 ? -6.133 -6.827 -9.843 1.00 94.06 97 TYR A N 1
ATOM 730 C CA . TYR A 1 97 ? -4.694 -6.594 -9.737 1.00 94.06 97 TYR A CA 1
ATOM 731 C C . TYR A 1 97 ? -3.890 -7.899 -9.738 1.00 94.06 97 TYR A C 1
ATOM 733 O O . TYR A 1 97 ? -2.920 -8.034 -10.480 1.00 94.06 97 TYR A O 1
ATOM 741 N N . LEU A 1 98 ? -4.320 -8.887 -8.950 1.00 95.81 98 LEU A N 1
ATOM 742 C CA . LEU A 1 98 ? -3.656 -10.186 -8.873 1.00 95.81 98 LEU A CA 1
ATOM 743 C C . LEU A 1 98 ? -3.786 -10.981 -10.173 1.00 95.81 98 LEU A C 1
ATOM 745 O O . LEU A 1 98 ? -2.872 -11.727 -10.504 1.00 95.81 98 LEU A O 1
ATOM 749 N N . SER A 1 99 ? -4.868 -10.802 -10.934 1.00 96.69 99 SER A N 1
ATOM 750 C CA . SER A 1 99 ? -5.007 -11.432 -12.253 1.00 96.69 99 SER A CA 1
ATOM 751 C C . SER A 1 99 ? -3.966 -10.898 -13.237 1.00 96.69 99 SER A C 1
ATOM 753 O O . SER A 1 99 ? -3.316 -11.682 -13.925 1.00 96.69 99 SER A O 1
ATOM 755 N N . VAL A 1 100 ? -3.760 -9.576 -13.262 1.00 96.19 100 VAL A N 1
ATOM 756 C CA . VAL A 1 100 ? -2.715 -8.941 -14.082 1.00 96.19 100 VAL A CA 1
ATOM 757 C C . VAL A 1 100 ? -1.326 -9.381 -13.621 1.00 96.19 100 VAL A C 1
ATOM 759 O O . VAL A 1 100 ? -0.507 -9.793 -14.439 1.00 96.19 100 VAL A O 1
ATOM 762 N N . ALA A 1 101 ? -1.070 -9.370 -12.312 1.00 95.50 101 ALA A N 1
ATOM 763 C CA . ALA A 1 101 ? 0.204 -9.823 -11.764 1.00 95.50 101 ALA A CA 1
ATOM 764 C C . ALA A 1 101 ? 0.502 -11.289 -12.108 1.00 95.50 101 ALA A C 1
ATOM 766 O O . ALA A 1 101 ? 1.623 -11.619 -12.489 1.00 95.50 101 ALA A O 1
ATOM 767 N N . LEU A 1 102 ? -0.504 -12.162 -12.010 1.00 95.69 102 LEU A N 1
ATOM 768 C CA . LEU A 1 102 ? -0.379 -13.571 -12.359 1.00 95.69 102 LEU A CA 1
ATOM 769 C C . LEU A 1 102 ? -0.094 -13.749 -13.852 1.00 95.69 102 LEU A C 1
ATOM 771 O O . LEU A 1 102 ? 0.781 -14.533 -14.206 1.00 95.69 102 LEU A O 1
ATOM 775 N N . TYR A 1 103 ? -0.782 -13.005 -14.721 1.00 96.50 103 TYR A N 1
ATOM 776 C CA . TYR A 1 103 ? -0.509 -13.013 -16.158 1.00 96.50 103 TYR A CA 1
ATOM 777 C C . TYR A 1 103 ? 0.948 -12.630 -16.465 1.00 96.50 103 TYR A C 1
ATOM 779 O O . TYR A 1 103 ? 1.630 -13.349 -17.197 1.00 96.50 103 TYR A O 1
ATOM 787 N N . ILE A 1 104 ? 1.453 -11.553 -15.856 1.00 95.69 104 ILE A N 1
ATOM 788 C CA . ILE A 1 104 ? 2.839 -11.091 -16.037 1.00 95.69 104 ILE A CA 1
ATOM 789 C C . ILE A 1 104 ? 3.833 -12.127 -15.507 1.00 95.69 104 ILE A C 1
ATOM 791 O O . ILE A 1 104 ? 4.812 -12.451 -16.182 1.00 95.69 104 ILE A O 1
ATOM 795 N N . ALA A 1 105 ? 3.570 -12.689 -14.326 1.00 94.19 105 ALA A N 1
ATOM 796 C CA . ALA A 1 105 ? 4.419 -13.708 -13.719 1.00 94.19 105 ALA A CA 1
ATOM 797 C C . ALA A 1 105 ? 4.502 -14.976 -14.585 1.00 94.19 105 ALA A C 1
ATOM 799 O O . ALA A 1 105 ? 5.590 -15.507 -14.788 1.00 94.19 105 ALA A O 1
ATOM 800 N N . LEU A 1 106 ? 3.376 -15.443 -15.133 1.00 94.88 106 LEU A N 1
ATOM 801 C CA . LEU A 1 106 ? 3.343 -16.610 -16.020 1.00 94.88 106 LEU A CA 1
ATOM 802 C C . LEU A 1 106 ? 4.020 -16.332 -17.366 1.00 94.88 106 LEU A C 1
ATOM 804 O O . LEU A 1 106 ? 4.742 -17.191 -17.867 1.00 94.88 106 LEU A O 1
ATOM 808 N N . SER A 1 107 ? 3.844 -15.132 -17.921 1.00 95.44 107 SER A N 1
ATOM 809 C CA . SER A 1 107 ? 4.494 -14.725 -19.176 1.00 95.44 107 SER A CA 1
ATOM 810 C C . SER A 1 107 ? 6.017 -14.623 -19.032 1.00 95.44 107 SER A C 1
ATOM 812 O O . SER A 1 107 ? 6.748 -14.886 -19.982 1.00 95.44 107 SER A O 1
ATOM 814 N N . ASN A 1 108 ? 6.502 -14.337 -17.819 1.00 94.31 108 ASN A N 1
ATOM 815 C CA . ASN A 1 108 ? 7.921 -14.186 -17.493 1.00 94.31 108 ASN A CA 1
ATOM 816 C C . ASN A 1 108 ? 8.446 -15.281 -16.551 1.00 94.31 108 ASN A C 1
ATOM 818 O O . ASN A 1 108 ? 9.404 -15.062 -15.805 1.00 94.31 108 ASN A O 1
ATOM 822 N N . TYR A 1 109 ? 7.843 -16.476 -16.573 1.00 94.00 109 TYR A N 1
ATOM 823 C CA . TYR A 1 109 ? 8.129 -17.530 -15.591 1.00 94.00 109 TYR A CA 1
ATOM 824 C C . TYR A 1 109 ? 9.617 -17.917 -15.512 1.00 94.00 109 TYR A C 1
ATOM 826 O O . TYR A 1 109 ? 10.099 -18.285 -14.444 1.00 94.00 109 TYR A O 1
ATOM 834 N N . ALA A 1 110 ? 10.349 -17.809 -16.626 1.00 94.31 110 ALA A N 1
ATOM 835 C CA . ALA A 1 110 ? 11.774 -18.124 -16.697 1.00 94.31 110 ALA A CA 1
ATOM 836 C C . ALA A 1 110 ? 12.653 -17.137 -15.907 1.00 94.31 110 ALA A C 1
ATOM 838 O O . ALA A 1 110 ? 13.708 -17.527 -15.420 1.00 94.31 110 ALA A O 1
ATOM 839 N N . ILE A 1 111 ? 12.209 -15.884 -15.758 1.00 92.56 111 ILE A N 1
ATOM 840 C CA . ILE A 1 111 ? 12.950 -14.795 -15.101 1.00 92.56 111 ILE A CA 1
ATOM 841 C C . ILE A 1 111 ? 12.619 -14.729 -13.598 1.00 92.56 111 ILE A C 1
ATOM 843 O O . ILE A 1 111 ? 13.410 -14.226 -12.800 1.00 92.56 111 ILE A O 1
ATOM 847 N N . LEU A 1 112 ? 11.473 -15.276 -13.172 1.00 92.50 112 LEU A N 1
ATOM 848 C CA . LEU A 1 112 ? 11.042 -15.247 -11.768 1.00 92.50 112 LEU A CA 1
ATOM 849 C C . LEU A 1 112 ? 12.087 -15.777 -10.766 1.00 92.50 112 LEU A C 1
ATOM 851 O O . LEU A 1 112 ? 12.256 -15.137 -9.723 1.00 92.50 112 LEU A O 1
ATOM 855 N N . PRO A 1 113 ? 12.810 -16.889 -11.025 1.00 92.88 113 PRO A N 1
ATOM 856 C CA . PRO A 1 113 ? 13.855 -17.351 -10.114 1.00 92.88 113 PRO A CA 1
ATOM 857 C C . PRO A 1 113 ? 14.967 -16.315 -9.914 1.00 92.88 113 PRO A C 1
ATOM 859 O O . PRO A 1 113 ? 15.428 -16.125 -8.787 1.00 92.88 113 PRO A O 1
ATOM 862 N N . ASP A 1 114 ? 15.355 -15.609 -10.979 1.00 92.94 114 ASP A N 1
ATOM 863 C CA . ASP A 1 114 ? 16.386 -14.573 -10.926 1.00 92.94 114 ASP A CA 1
ATOM 864 C C . ASP A 1 114 ? 15.904 -13.342 -10.157 1.00 92.94 114 ASP A C 1
ATOM 866 O O . ASP A 1 114 ? 16.653 -12.796 -9.349 1.00 92.94 114 ASP A O 1
ATOM 870 N N . VAL A 1 115 ? 14.634 -12.955 -10.312 1.00 92.69 115 VAL A N 1
ATOM 871 C CA . VAL A 1 115 ? 14.015 -11.869 -9.531 1.00 92.69 115 VAL A CA 1
ATOM 872 C C . VAL A 1 115 ? 14.003 -12.195 -8.037 1.00 92.69 115 VAL A C 1
ATOM 874 O O . VAL A 1 115 ? 14.388 -11.363 -7.216 1.00 92.69 115 VAL A O 1
ATOM 877 N N . LEU A 1 116 ? 13.608 -13.413 -7.657 1.00 91.38 116 LEU A N 1
ATOM 878 C CA . LEU A 1 116 ? 13.621 -13.828 -6.251 1.00 91.38 116 LEU A CA 1
ATOM 879 C C . LEU A 1 116 ? 15.046 -13.873 -5.691 1.00 91.38 116 LEU A C 1
ATOM 881 O O . LEU A 1 116 ? 15.291 -13.414 -4.572 1.00 91.38 116 LEU A O 1
ATOM 885 N N . LYS A 1 117 ? 16.001 -14.379 -6.479 1.00 92.44 117 LYS A N 1
ATOM 886 C CA . LYS A 1 117 ? 17.419 -14.384 -6.115 1.00 92.44 117 LYS A CA 1
ATOM 887 C C . LYS A 1 117 ? 17.950 -12.966 -5.933 1.00 92.44 117 LYS A C 1
ATOM 889 O O . LYS A 1 117 ? 18.671 -12.729 -4.966 1.00 92.44 117 LYS A O 1
ATOM 894 N N . LEU A 1 118 ? 17.580 -12.036 -6.811 1.00 90.31 118 LEU A N 1
ATOM 895 C CA . LEU A 1 118 ? 17.949 -10.627 -6.720 1.00 90.31 118 LEU A CA 1
ATOM 896 C C . LEU A 1 118 ? 17.442 -10.015 -5.411 1.00 90.31 118 LEU A C 1
ATOM 898 O O . LEU A 1 118 ? 18.242 -9.457 -4.669 1.00 90.31 118 LEU A O 1
ATOM 902 N N . ILE A 1 119 ? 16.155 -10.190 -5.080 1.00 90.50 119 ILE A N 1
ATOM 903 C CA . ILE A 1 119 ? 15.567 -9.668 -3.833 1.00 90.50 119 ILE A CA 1
ATOM 904 C C . ILE A 1 119 ? 16.357 -10.153 -2.615 1.00 90.50 119 ILE A C 1
ATOM 906 O O . ILE A 1 119 ? 16.752 -9.348 -1.776 1.00 90.50 119 ILE A O 1
ATOM 910 N N . VAL A 1 120 ? 16.592 -11.465 -2.508 1.00 88.44 120 VAL A N 1
ATOM 911 C CA . VAL A 1 120 ? 17.283 -12.046 -1.347 1.00 88.44 120 VAL A CA 1
ATOM 912 C C . VAL A 1 120 ? 18.746 -11.611 -1.303 1.00 88.44 120 VAL A C 1
ATOM 914 O O . VAL A 1 120 ? 19.247 -11.265 -0.235 1.00 88.44 120 VAL A O 1
ATOM 917 N N . THR A 1 121 ? 19.428 -11.607 -2.448 1.00 85.62 121 THR A N 1
ATOM 918 C CA . THR A 1 121 ? 20.849 -11.249 -2.511 1.00 85.62 121 THR A CA 1
ATOM 919 C C . THR A 1 121 ? 21.037 -9.791 -2.122 1.00 85.62 121 THR A C 1
ATOM 921 O O . THR A 1 121 ? 21.798 -9.529 -1.201 1.00 85.62 121 THR A O 1
ATOM 924 N N . GLU A 1 122 ? 20.295 -8.862 -2.728 1.00 83.38 122 GLU A N 1
ATOM 925 C CA . GLU A 1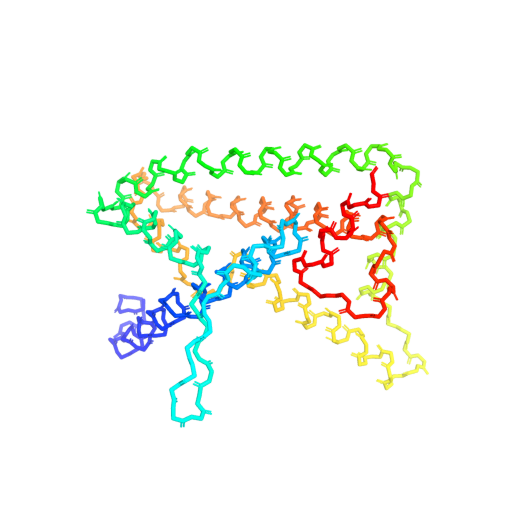 122 ? 20.403 -7.425 -2.445 1.00 83.38 122 GLU A CA 1
ATOM 926 C C . GLU A 1 122 ? 19.948 -7.070 -1.021 1.00 83.38 122 GLU A C 1
ATOM 928 O O . GLU A 1 122 ? 20.547 -6.212 -0.372 1.00 83.38 122 GLU A O 1
ATOM 933 N N . ALA A 1 123 ? 18.933 -7.758 -0.483 1.00 82.31 123 ALA A N 1
ATOM 934 C CA . ALA A 1 123 ? 18.462 -7.519 0.882 1.00 82.31 123 ALA A CA 1
ATOM 935 C C . ALA A 1 123 ? 19.483 -7.931 1.957 1.00 82.31 123 ALA A C 1
ATOM 937 O O . ALA A 1 123 ? 19.547 -7.300 3.013 1.00 82.31 123 ALA A O 1
ATOM 938 N N . PHE A 1 124 ? 20.274 -8.979 1.703 1.00 77.69 124 PHE A N 1
ATOM 939 C CA . PHE A 1 124 ? 21.212 -9.555 2.672 1.00 77.69 124 PHE A CA 1
ATOM 940 C C . PHE A 1 124 ? 22.676 -9.489 2.211 1.00 77.69 124 PHE A C 1
ATOM 942 O O . PHE A 1 124 ? 23.513 -10.256 2.694 1.00 77.69 124 PHE A O 1
ATOM 949 N N . HIS A 1 125 ? 23.018 -8.575 1.297 1.00 70.88 125 HIS A N 1
ATOM 950 C CA . HIS A 1 125 ? 24.378 -8.430 0.777 1.00 70.88 125 HIS A CA 1
ATOM 951 C C . HIS A 1 125 ? 25.329 -7.776 1.800 1.00 70.88 125 HIS A C 1
ATOM 953 O O . HIS A 1 125 ? 25.760 -6.628 1.667 1.00 70.88 125 HIS A O 1
ATOM 959 N N . PHE A 1 126 ? 25.693 -8.517 2.846 1.00 62.81 126 PHE A N 1
ATOM 960 C CA . PHE A 1 126 ? 26.636 -8.088 3.878 1.00 62.81 126 PHE A CA 1
ATOM 961 C C . PHE A 1 126 ? 28.081 -8.384 3.461 1.00 62.81 126 PHE A C 1
ATOM 963 O O . PHE A 1 126 ? 28.737 -9.253 4.033 1.00 62.81 126 PHE A O 1
ATOM 970 N N . ASN A 1 127 ? 28.618 -7.670 2.468 1.00 55.84 127 ASN A N 1
ATOM 971 C CA . ASN A 1 127 ? 30.052 -7.768 2.187 1.00 55.84 127 ASN A CA 1
ATOM 972 C C . ASN A 1 127 ? 30.851 -7.058 3.295 1.00 55.84 127 ASN A C 1
ATOM 974 O O . ASN A 1 127 ? 31.127 -5.858 3.239 1.00 55.84 127 ASN A O 1
ATOM 978 N N . ALA A 1 128 ? 31.226 -7.832 4.317 1.00 52.16 128 ALA A N 1
ATOM 979 C CA . ALA A 1 128 ? 31.946 -7.396 5.514 1.00 52.16 128 ALA A CA 1
ATOM 980 C C . ALA A 1 128 ? 33.328 -6.768 5.228 1.00 52.16 128 ALA A C 1
ATOM 982 O O . ALA A 1 128 ? 33.877 -6.077 6.081 1.00 52.16 128 ALA A O 1
ATOM 983 N N . ALA A 1 129 ? 33.878 -6.952 4.023 1.00 54.53 129 ALA A N 1
ATOM 984 C CA . ALA A 1 129 ? 35.181 -6.415 3.632 1.00 54.53 129 ALA A CA 1
ATOM 985 C C . ALA A 1 129 ? 35.171 -4.921 3.223 1.00 54.53 129 ALA A C 1
ATOM 987 O O . ALA A 1 129 ? 36.238 -4.334 3.077 1.00 54.53 129 ALA A O 1
ATOM 988 N N . ALA A 1 130 ? 34.002 -4.282 3.056 1.00 55.81 130 ALA A N 1
ATOM 989 C CA . ALA A 1 130 ? 33.881 -2.909 2.532 1.00 55.81 130 ALA A CA 1
ATOM 990 C C . ALA A 1 130 ? 32.954 -2.008 3.384 1.00 55.81 130 ALA A C 1
ATOM 992 O O . ALA A 1 130 ? 32.157 -1.233 2.851 1.00 55.81 130 ALA A O 1
ATOM 993 N N . GLY A 1 131 ? 33.043 -2.143 4.713 1.00 56.94 131 GLY A N 1
ATOM 994 C CA . GLY A 1 131 ? 32.069 -1.751 5.752 1.00 56.94 131 GLY A CA 1
ATOM 995 C C . GLY A 1 131 ? 31.562 -0.300 5.864 1.00 56.94 131 GLY A C 1
ATOM 996 O O . GLY A 1 131 ? 30.940 0.018 6.870 1.00 56.94 131 GLY A O 1
ATOM 997 N N . GLY A 1 132 ? 31.766 0.574 4.877 1.00 68.12 132 GLY A N 1
ATOM 998 C CA . GLY A 1 132 ? 31.192 1.928 4.856 1.00 68.12 132 GLY A CA 1
ATOM 999 C C . GLY A 1 132 ? 30.016 2.068 3.886 1.00 68.12 132 GLY A C 1
ATOM 1000 O O . GLY A 1 132 ? 28.875 2.271 4.292 1.00 68.12 132 GLY A O 1
ATOM 1001 N N . PHE A 1 133 ? 30.289 1.935 2.587 1.00 68.44 133 PHE A N 1
ATOM 1002 C CA . PHE A 1 133 ? 29.315 2.238 1.531 1.00 68.44 133 PHE A CA 1
ATOM 1003 C C . PHE A 1 133 ? 28.262 1.135 1.346 1.00 68.44 133 PHE A C 1
ATOM 1005 O O . PHE A 1 133 ? 27.066 1.413 1.314 1.00 68.44 133 PHE A O 1
ATOM 1012 N N . PHE A 1 134 ? 28.685 -0.132 1.301 1.00 69.12 134 PHE A N 1
ATOM 1013 C CA . PHE A 1 134 ? 27.759 -1.259 1.131 1.00 69.12 134 PHE A CA 1
ATOM 1014 C C . PHE A 1 134 ? 26.902 -1.508 2.379 1.00 69.12 134 PHE A C 1
ATOM 1016 O O . PHE A 1 134 ? 25.717 -1.807 2.261 1.00 69.12 134 PHE A O 1
ATOM 1023 N N . GLY A 1 135 ? 27.459 -1.299 3.577 1.00 71.00 135 GLY A N 1
ATOM 1024 C CA . GLY A 1 135 ? 26.683 -1.335 4.821 1.00 71.00 135 GLY A CA 1
ATOM 1025 C C . GLY A 1 135 ? 25.600 -0.250 4.863 1.00 71.00 135 GLY A C 1
ATOM 1026 O O . GLY A 1 135 ? 24.471 -0.518 5.276 1.00 71.00 135 GLY A O 1
ATOM 1027 N N . ALA A 1 136 ? 25.909 0.954 4.366 1.00 74.75 136 ALA A N 1
ATOM 1028 C CA . ALA A 1 136 ? 24.925 2.022 4.221 1.00 74.75 136 ALA A CA 1
ATOM 1029 C C . ALA A 1 136 ? 23.833 1.667 3.197 1.00 74.75 136 ALA A C 1
ATOM 1031 O O . ALA A 1 136 ? 22.661 1.906 3.471 1.00 74.75 136 ALA A O 1
ATOM 1032 N N . ALA A 1 137 ? 24.183 1.044 2.067 1.00 76.31 137 ALA A N 1
ATOM 1033 C CA . ALA A 1 137 ? 23.212 0.613 1.058 1.00 76.31 137 ALA A CA 1
ATOM 1034 C C . ALA A 1 137 ? 22.217 -0.428 1.606 1.00 76.31 137 ALA A C 1
ATOM 1036 O O . ALA A 1 137 ? 21.008 -0.246 1.466 1.00 76.31 137 ALA A O 1
ATOM 1037 N N . VAL A 1 138 ? 22.700 -1.458 2.313 1.00 80.75 138 VAL A N 1
ATOM 1038 C CA . VAL A 1 138 ? 21.834 -2.470 2.952 1.00 80.75 138 VAL A CA 1
ATOM 1039 C C . VAL A 1 138 ? 20.960 -1.845 4.041 1.00 80.75 138 VAL A C 1
ATOM 1041 O O . VAL A 1 138 ? 19.757 -2.097 4.095 1.00 80.75 138 VAL A O 1
ATOM 1044 N N . SER A 1 139 ? 21.532 -0.980 4.885 1.00 80.56 139 SER A N 1
ATOM 1045 C CA . SER A 1 139 ? 20.775 -0.255 5.915 1.00 80.56 139 SER A CA 1
ATOM 1046 C C . SER A 1 139 ? 19.669 0.611 5.302 1.00 80.56 139 SER A C 1
ATOM 1048 O O . SER A 1 139 ? 18.534 0.606 5.779 1.00 80.56 139 SER A O 1
ATOM 1050 N N . MET A 1 140 ? 19.959 1.293 4.191 1.00 83.00 140 MET A N 1
ATOM 1051 C CA . MET A 1 140 ? 18.976 2.074 3.442 1.00 83.00 140 MET A CA 1
ATOM 1052 C C . MET A 1 140 ? 17.886 1.188 2.833 1.00 83.00 140 MET A C 1
ATOM 1054 O O . MET A 1 140 ? 16.708 1.520 2.969 1.00 83.00 140 MET A O 1
ATOM 1058 N N . ALA A 1 141 ? 18.245 0.060 2.2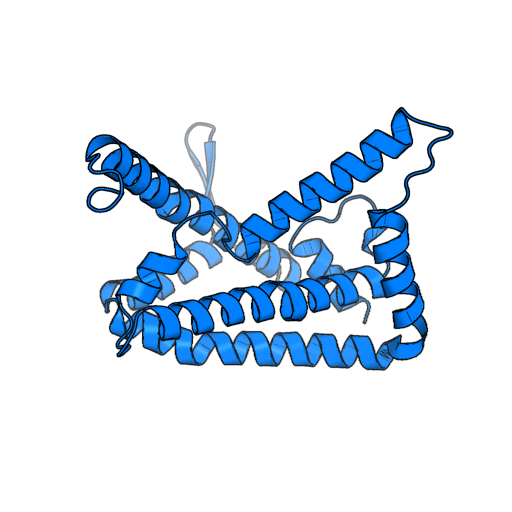15 1.00 84.19 141 ALA A N 1
ATOM 1059 C CA . ALA A 1 141 ? 17.284 -0.889 1.655 1.00 84.19 141 ALA A CA 1
ATOM 1060 C C . ALA A 1 141 ? 16.337 -1.430 2.738 1.00 84.19 141 ALA A C 1
ATOM 1062 O O . ALA A 1 141 ? 15.116 -1.366 2.584 1.00 84.19 141 ALA A O 1
ATOM 1063 N N . MET A 1 142 ? 16.884 -1.864 3.878 1.00 85.50 142 MET A N 1
ATOM 1064 C CA . MET A 1 142 ? 16.096 -2.334 5.019 1.00 85.50 142 MET A CA 1
ATOM 1065 C C . MET A 1 142 ? 15.214 -1.231 5.601 1.00 85.50 142 MET A C 1
ATOM 1067 O O . MET A 1 142 ? 14.024 -1.443 5.814 1.00 85.50 142 MET A O 1
ATOM 1071 N N . MET A 1 143 ? 15.759 -0.035 5.826 1.00 88.56 143 MET A N 1
ATOM 1072 C CA . MET A 1 143 ? 15.002 1.089 6.372 1.00 88.56 143 MET A CA 1
ATOM 1073 C C . MET A 1 143 ? 13.846 1.495 5.452 1.00 88.56 143 MET A C 1
ATOM 1075 O O . MET A 1 143 ? 12.735 1.711 5.935 1.00 88.56 143 MET A O 1
ATOM 1079 N N . GLN A 1 144 ? 14.073 1.576 4.138 1.00 88.38 144 GLN A N 1
ATOM 1080 C CA . GLN A 1 144 ? 13.014 1.906 3.183 1.00 88.38 144 GLN A CA 1
ATOM 1081 C C . GLN A 1 144 ? 11.984 0.780 3.062 1.00 88.38 144 GLN A C 1
ATOM 1083 O O . GLN A 1 144 ? 10.788 1.067 3.008 1.00 88.38 144 GLN A O 1
ATOM 1088 N N . GLY A 1 145 ? 12.425 -0.482 3.087 1.00 89.06 145 GLY A N 1
ATOM 1089 C CA . GLY A 1 145 ? 11.550 -1.653 3.104 1.00 89.06 145 GLY A CA 1
ATOM 1090 C C . GLY A 1 145 ? 10.650 -1.684 4.339 1.00 89.06 145 GLY A C 1
ATOM 1091 O O . GLY A 1 145 ? 9.434 -1.777 4.205 1.00 89.06 145 GLY A O 1
ATOM 1092 N N . ILE A 1 146 ? 11.217 -1.507 5.537 1.00 89.81 146 ILE A N 1
ATOM 1093 C CA . ILE A 1 146 ? 10.467 -1.442 6.800 1.00 89.81 146 ILE A CA 1
ATOM 1094 C C . ILE A 1 146 ? 9.507 -0.252 6.782 1.00 89.81 146 ILE A C 1
ATOM 1096 O O . ILE A 1 146 ? 8.324 -0.415 7.065 1.00 89.81 146 ILE A O 1
ATOM 1100 N N . LYS A 1 147 ? 9.982 0.941 6.405 1.00 88.88 147 LYS A N 1
ATOM 1101 C CA . LYS A 1 147 ? 9.151 2.150 6.352 1.00 88.88 147 LYS A CA 1
ATOM 1102 C C . LYS A 1 147 ? 7.955 1.977 5.415 1.00 88.88 147 LYS A C 1
ATOM 1104 O O . LYS A 1 147 ? 6.838 2.320 5.795 1.00 88.88 147 LYS A O 1
ATOM 1109 N N . ARG A 1 148 ? 8.172 1.456 4.203 1.00 88.00 148 ARG A N 1
ATOM 1110 C CA . ARG A 1 148 ? 7.089 1.220 3.237 1.00 88.00 148 ARG A CA 1
ATOM 1111 C C . ARG A 1 148 ? 6.187 0.059 3.641 1.00 88.00 148 ARG A C 1
ATOM 1113 O O . ARG A 1 148 ? 4.981 0.175 3.472 1.00 88.00 148 ARG A O 1
ATOM 1120 N N . GLY A 1 149 ? 6.743 -1.006 4.216 1.00 87.75 149 GLY A N 1
ATOM 1121 C CA . GLY A 1 149 ? 5.976 -2.142 4.723 1.00 87.75 149 GLY A CA 1
ATOM 1122 C C . GLY A 1 149 ? 5.009 -1.725 5.829 1.00 87.75 149 GLY A C 1
ATOM 1123 O O . GLY A 1 149 ? 3.815 -1.981 5.715 1.00 87.75 149 GLY A O 1
ATOM 1124 N N . LEU A 1 150 ? 5.503 -0.994 6.837 1.00 87.25 150 LEU A N 1
ATOM 1125 C CA . LEU A 1 150 ? 4.671 -0.428 7.906 1.00 87.25 150 LEU A CA 1
ATOM 1126 C C . LEU A 1 150 ? 3.611 0.532 7.350 1.00 87.25 150 LEU A C 1
ATOM 1128 O O . LEU A 1 150 ? 2.487 0.544 7.838 1.00 87.25 150 LEU A O 1
ATOM 1132 N N . PHE A 1 151 ? 3.952 1.321 6.325 1.00 85.31 151 PHE A N 1
ATOM 1133 C CA . PHE A 1 151 ? 2.999 2.220 5.673 1.00 85.31 151 PHE A CA 1
ATOM 1134 C C . PHE A 1 151 ? 1.888 1.473 4.914 1.00 85.31 151 PHE A C 1
ATOM 1136 O O . PHE A 1 151 ? 0.756 1.943 4.918 1.00 85.31 151 PHE A O 1
ATOM 1143 N N . SER A 1 152 ? 2.193 0.328 4.292 1.00 85.25 152 SER A N 1
ATOM 1144 C CA . SER A 1 152 ? 1.223 -0.466 3.520 1.00 85.25 152 SER A CA 1
ATOM 1145 C C . SER A 1 152 ? 0.234 -1.208 4.415 1.00 85.25 152 SER A C 1
ATOM 1147 O O . SER A 1 152 ? -0.975 -1.048 4.277 1.00 85.25 152 SER A O 1
ATOM 1149 N N . ASN A 1 153 ? 0.750 -1.983 5.372 1.00 87.50 153 ASN A N 1
ATOM 1150 C CA . ASN A 1 153 ? -0.067 -2.908 6.161 1.00 87.50 153 ASN A CA 1
ATOM 1151 C C . ASN A 1 153 ? -0.550 -2.337 7.499 1.00 87.50 153 ASN A C 1
ATOM 1153 O O . ASN A 1 153 ? -1.234 -3.016 8.266 1.00 87.50 153 ASN A O 1
ATOM 1157 N N . GLU A 1 154 ? -0.163 -1.100 7.797 1.00 85.38 154 GLU A N 1
ATOM 1158 C CA . GLU A 1 154 ? -0.511 -0.379 9.014 1.00 85.38 154 GLU A CA 1
ATOM 1159 C C . GLU A 1 154 ? -0.078 -1.059 10.325 1.00 85.38 154 GLU A C 1
ATOM 1161 O O . GLU A 1 154 ? -0.601 -0.764 11.410 1.00 85.38 154 GLU A O 1
ATOM 1166 N N . ALA A 1 155 ? 0.917 -1.949 10.262 1.00 82.31 155 ALA A N 1
ATOM 1167 C CA . ALA A 1 155 ? 1.442 -2.621 11.437 1.00 82.31 155 ALA A CA 1
ATOM 1168 C C . ALA A 1 155 ? 2.027 -1.599 12.423 1.00 82.31 155 ALA A C 1
ATOM 1170 O O . ALA A 1 155 ? 2.821 -0.726 12.078 1.00 82.31 155 ALA A O 1
ATOM 1171 N N . GLY A 1 156 ? 1.599 -1.688 13.682 1.00 83.50 156 GLY A N 1
ATOM 1172 C CA . GLY A 1 156 ? 2.059 -0.789 14.740 1.00 83.50 156 GLY A CA 1
ATOM 1173 C C . GLY A 1 156 ? 1.507 0.643 14.686 1.00 83.50 156 GLY A C 1
ATOM 1174 O O . GLY A 1 156 ? 1.779 1.396 15.617 1.00 83.50 156 GLY A O 1
ATOM 1175 N N . MET A 1 157 ? 0.694 1.025 13.685 1.00 85.12 157 MET A N 1
ATOM 1176 C CA . MET A 1 157 ? 0.065 2.361 13.635 1.00 85.12 157 MET A CA 1
ATOM 1177 C C . MET A 1 157 ? -1.183 2.490 14.521 1.00 85.12 157 MET A C 1
ATOM 1179 O O . MET A 1 157 ? -1.563 3.594 14.905 1.00 85.12 157 MET A O 1
ATOM 1183 N N . GLY A 1 158 ? -1.801 1.370 14.911 1.00 86.69 158 GLY A N 1
ATOM 1184 C CA . GLY A 1 158 ? -2.893 1.351 15.893 1.00 86.69 158 GLY A CA 1
ATOM 1185 C C . GLY A 1 158 ? -4.265 1.791 15.360 1.00 86.69 158 GLY A C 1
ATOM 1186 O O . GLY A 1 158 ? -5.204 1.922 16.141 1.00 86.69 158 GLY A O 1
ATOM 1187 N N . SER A 1 159 ? -4.401 1.968 14.049 1.00 87.31 159 SER A N 1
ATOM 1188 C CA . SER A 1 159 ? -5.640 2.281 13.322 1.00 87.31 159 SER A CA 1
ATOM 1189 C C . SER A 1 159 ? -6.525 1.061 13.062 1.00 87.31 159 SER A C 1
ATOM 1191 O O . SER A 1 159 ? -7.736 1.128 13.265 1.00 87.31 159 SER A O 1
ATOM 1193 N N . ALA A 1 160 ? -5.933 -0.067 12.650 1.00 86.19 160 ALA A N 1
ATOM 1194 C CA . ALA A 1 160 ? -6.647 -1.290 12.290 1.00 86.19 160 ALA A CA 1
ATOM 1195 C C . ALA A 1 160 ? -7.604 -1.783 13.398 1.00 86.19 160 ALA A C 1
ATOM 1197 O O . ALA A 1 160 ? -8.732 -2.180 13.078 1.00 86.19 160 ALA A O 1
ATOM 1198 N N . PRO A 1 161 ? -7.249 -1.705 14.703 1.00 87.06 161 PRO A N 1
ATOM 1199 C CA . PRO A 1 161 ? -8.171 -2.010 15.796 1.00 87.06 161 PRO A CA 1
ATOM 1200 C C . PRO A 1 161 ? -9.469 -1.191 15.799 1.00 87.06 161 PRO A C 1
ATOM 1202 O O . PRO A 1 161 ? -10.477 -1.697 16.281 1.00 87.06 161 PRO A O 1
ATOM 1205 N N . ASN A 1 162 ? -9.498 0.026 15.243 1.00 88.25 162 ASN A N 1
ATOM 1206 C CA . ASN A 1 162 ? -10.715 0.846 15.192 1.00 88.25 162 ASN A CA 1
ATOM 1207 C C . ASN A 1 162 ? -11.784 0.211 14.292 1.00 88.25 162 ASN A C 1
ATOM 1209 O O . ASN A 1 162 ? -12.959 0.201 14.649 1.00 88.25 162 ASN A O 1
ATOM 1213 N N . ALA A 1 163 ? -11.374 -0.364 13.156 1.00 84.06 163 ALA A N 1
ATOM 1214 C CA . ALA A 1 163 ? -12.277 -1.106 12.278 1.00 84.06 163 ALA A CA 1
ATOM 1215 C C . ALA A 1 163 ? -12.714 -2.432 12.920 1.00 84.06 163 ALA A C 1
ATOM 1217 O O . ALA A 1 163 ? -13.890 -2.787 12.882 1.00 84.06 163 ALA A O 1
ATOM 1218 N N . ALA A 1 164 ? -11.793 -3.138 13.584 1.00 86.69 164 ALA A N 1
ATOM 1219 C CA . ALA A 1 164 ? -12.124 -4.352 14.330 1.00 86.69 164 ALA A CA 1
ATOM 1220 C C . ALA A 1 164 ? -13.088 -4.116 15.493 1.00 86.69 164 ALA A C 1
ATOM 1222 O O . ALA A 1 164 ? -13.927 -4.970 15.760 1.00 86.69 164 ALA A O 1
ATOM 1223 N N . ALA A 1 165 ? -13.013 -2.966 16.160 1.00 87.25 165 ALA A N 1
ATOM 1224 C CA . ALA A 1 165 ? -13.933 -2.622 17.239 1.00 87.25 165 ALA A CA 1
ATOM 1225 C C . ALA A 1 165 ? -15.391 -2.490 16.761 1.00 87.25 165 ALA A C 1
ATOM 1227 O O . ALA A 1 165 ? -16.304 -2.609 17.572 1.00 87.25 165 ALA A O 1
ATOM 1228 N N . ALA A 1 166 ? -15.613 -2.269 15.460 1.00 85.94 166 ALA A N 1
ATOM 1229 C CA . ALA A 1 166 ? -16.940 -2.230 14.849 1.00 85.94 166 ALA A CA 1
ATOM 1230 C C . ALA A 1 166 ? -17.427 -3.603 14.341 1.00 85.94 166 ALA A C 1
ATOM 1232 O O . ALA A 1 166 ? -18.551 -3.697 13.848 1.00 85.94 166 ALA A O 1
ATOM 1233 N N . SER A 1 167 ? -16.598 -4.650 14.423 1.00 85.00 167 SER A N 1
ATOM 1234 C CA . SER A 1 167 ? -16.951 -5.996 13.956 1.00 85.00 167 SER A CA 1
ATOM 1235 C C . SER A 1 167 ? -17.837 -6.742 14.956 1.00 85.00 167 SER A C 1
ATOM 1237 O O . SER A 1 167 ? -17.660 -6.634 16.170 1.00 85.00 167 SER A O 1
ATOM 1239 N N . ASP A 1 168 ? -18.776 -7.533 14.435 1.00 87.81 168 ASP A N 1
ATOM 1240 C CA . ASP A 1 168 ? -19.611 -8.429 15.235 1.00 87.81 168 ASP A CA 1
ATOM 1241 C C . ASP A 1 168 ? -18.923 -9.797 15.360 1.00 87.81 168 ASP A C 1
ATOM 1243 O O . ASP A 1 168 ? -19.115 -10.700 14.543 1.00 87.81 168 ASP A O 1
ATOM 1247 N N . VAL A 1 169 ? -18.037 -9.926 16.353 1.00 92.00 169 VAL A N 1
ATOM 1248 C CA . VAL A 1 169 ? -17.314 -11.171 16.643 1.00 92.00 169 VAL A CA 1
ATOM 1249 C C . VAL A 1 169 ? -17.569 -11.655 18.065 1.00 92.00 169 VAL A C 1
ATOM 1251 O O . VAL A 1 169 ? -17.585 -10.890 19.024 1.00 92.00 169 VAL A O 1
ATOM 1254 N N . LYS A 1 170 ? -17.685 -12.977 18.225 1.00 93.00 170 LYS A N 1
ATOM 1255 C CA . LYS A 1 170 ? -17.917 -13.611 19.536 1.00 93.00 170 LYS A CA 1
ATOM 1256 C C . LYS A 1 170 ? -16.734 -13.484 20.497 1.00 93.00 170 LYS A C 1
ATOM 1258 O O . LYS A 1 170 ? -16.926 -13.489 21.707 1.00 93.00 170 LYS A O 1
ATOM 1263 N N . HIS A 1 171 ? -15.511 -13.433 19.969 1.00 94.94 171 HIS A N 1
ATOM 1264 C CA . HIS A 1 171 ? -14.293 -13.357 20.769 1.00 94.94 171 HIS A CA 1
ATOM 1265 C C . HIS A 1 171 ? -13.250 -12.480 20.059 1.00 94.94 171 HIS A C 1
ATOM 1267 O O . HIS A 1 171 ? -13.047 -12.663 18.855 1.00 94.94 171 HIS A O 1
ATOM 1273 N N . PRO A 1 172 ? -12.543 -11.578 20.768 1.00 90.81 172 PRO A N 1
ATOM 1274 C CA . PRO A 1 172 ? -11.587 -10.645 20.160 1.00 90.81 172 PRO A CA 1
ATOM 1275 C C . PRO A 1 172 ? -10.455 -11.340 19.392 1.00 90.81 172 PRO A C 1
ATOM 1277 O O . PRO A 1 172 ? -9.975 -10.810 18.395 1.00 90.81 172 PRO A O 1
ATOM 1280 N N . VAL A 1 173 ? -10.064 -12.552 19.804 1.00 94.12 173 VAL A N 1
ATOM 1281 C CA . VAL A 1 173 ? -9.054 -13.356 19.086 1.00 94.12 173 VAL A CA 1
ATOM 1282 C C . VAL A 1 173 ? -9.482 -13.647 17.651 1.00 94.12 173 VAL A C 1
ATOM 1284 O O . VAL A 1 173 ? -8.648 -13.560 16.758 1.00 94.12 173 VAL A O 1
ATOM 1287 N N . ASN A 1 174 ? -10.765 -13.920 17.400 1.00 93.00 174 ASN A N 1
ATOM 1288 C CA . ASN A 1 174 ? -11.239 -14.212 16.047 1.00 93.00 174 ASN A CA 1
ATOM 1289 C C . ASN A 1 174 ? -11.010 -13.011 15.126 1.00 93.00 174 ASN A C 1
ATOM 1291 O O . ASN A 1 174 ? -10.518 -13.173 14.014 1.00 93.00 174 ASN A O 1
ATOM 1295 N N . GLN A 1 175 ? -11.281 -11.801 15.620 1.00 93.62 175 GLN A N 1
ATOM 1296 C CA . GLN A 1 175 ? -11.025 -10.590 14.850 1.00 93.62 175 GLN A CA 1
ATOM 1297 C C . GLN A 1 175 ? -9.529 -10.293 14.709 1.00 93.62 175 GLN A C 1
ATOM 1299 O O . GLN A 1 175 ? -9.097 -9.845 13.651 1.00 93.62 175 GLN A O 1
ATOM 1304 N N . GLY A 1 176 ? -8.724 -10.595 15.731 1.00 91.75 176 GLY A N 1
ATOM 1305 C CA . GLY A 1 176 ? -7.265 -10.510 15.641 1.00 91.75 176 GLY A CA 1
ATOM 1306 C C . GLY A 1 176 ? -6.684 -11.427 14.557 1.00 91.75 176 GLY A C 1
ATOM 1307 O O . GLY A 1 176 ? -5.840 -10.993 13.779 1.00 91.75 176 GLY A O 1
ATOM 1308 N N . LEU A 1 177 ? -7.177 -12.667 14.444 1.00 93.12 177 LEU A N 1
ATOM 1309 C CA . LEU A 1 177 ? -6.780 -13.600 13.381 1.00 93.12 177 LEU A CA 1
ATOM 1310 C C . LEU A 1 177 ? -7.132 -13.058 11.986 1.00 93.12 177 LEU A C 1
ATOM 1312 O O . LEU A 1 177 ? -6.302 -13.112 11.080 1.00 93.12 177 LEU A O 1
ATOM 1316 N N . VAL A 1 178 ? -8.329 -12.483 11.822 1.00 91.00 178 VAL A N 1
ATOM 1317 C CA . VAL A 1 178 ? -8.753 -11.854 10.557 1.00 91.00 178 VAL A CA 1
ATOM 1318 C C . VAL A 1 178 ? -7.863 -10.657 10.204 1.00 91.00 178 VAL A C 1
ATOM 1320 O O . VAL A 1 178 ? -7.469 -10.504 9.051 1.00 91.00 178 VAL A O 1
ATOM 1323 N N . GLN A 1 179 ? -7.485 -9.830 11.183 1.00 90.50 179 GLN A N 1
ATOM 1324 C CA . GLN A 1 179 ? -6.565 -8.710 10.953 1.00 90.50 179 GLN A CA 1
ATOM 1325 C C . GLN A 1 179 ? -5.165 -9.167 10.535 1.00 90.50 179 GLN A C 1
ATOM 1327 O O . GLN A 1 179 ? -4.583 -8.580 9.625 1.00 90.50 179 GLN A O 1
ATOM 1332 N N . MET A 1 180 ? -4.632 -10.225 11.157 1.00 91.31 180 MET A N 1
ATOM 1333 C CA . MET A 1 180 ? -3.343 -10.797 10.751 1.00 91.31 180 MET A CA 1
ATOM 1334 C C . MET A 1 180 ? -3.385 -11.329 9.317 1.00 91.31 180 MET A C 1
ATOM 1336 O O . MET A 1 180 ? -2.437 -11.118 8.562 1.00 91.31 180 MET A O 1
ATOM 1340 N N . LEU A 1 181 ? -4.494 -11.958 8.914 1.00 91.62 181 LEU A N 1
ATOM 1341 C CA . LEU A 1 181 ? -4.694 -12.367 7.524 1.00 91.62 181 LEU A CA 1
ATOM 1342 C C . LEU A 1 181 ? -4.701 -11.157 6.578 1.00 91.62 181 LEU A C 1
ATOM 1344 O O . LEU A 1 181 ? -4.122 -11.233 5.500 1.00 91.62 181 LEU A O 1
ATOM 1348 N N . GLY A 1 182 ? -5.293 -10.032 6.991 1.00 89.88 182 GLY A N 1
ATOM 1349 C CA . GLY A 1 182 ? -5.253 -8.779 6.233 1.00 89.88 182 GLY A CA 1
ATOM 1350 C C . GLY A 1 182 ? -3.825 -8.304 5.946 1.00 89.88 182 GLY A C 1
ATOM 1351 O O . GLY A 1 182 ? -3.498 -8.027 4.796 1.00 89.88 182 GLY A O 1
ATOM 1352 N N . VAL A 1 183 ? -2.956 -8.296 6.964 1.00 91.75 183 VAL A N 1
ATOM 1353 C CA . VAL A 1 183 ? -1.527 -7.952 6.812 1.00 91.75 183 VAL A CA 1
ATOM 1354 C C . VAL A 1 183 ? -0.814 -8.929 5.875 1.00 91.75 183 VAL A C 1
ATOM 1356 O O . VAL A 1 183 ? -0.022 -8.511 5.031 1.00 91.75 183 VAL A O 1
ATOM 1359 N N . PHE A 1 184 ? -1.104 -10.228 5.995 1.00 92.12 184 PHE A N 1
ATOM 1360 C CA . PHE A 1 184 ? -0.521 -11.244 5.122 1.00 92.12 184 PHE A CA 1
ATOM 1361 C C . PHE A 1 184 ? -0.899 -11.022 3.654 1.00 92.12 184 PHE A C 1
ATOM 1363 O O . PHE A 1 184 ? -0.021 -10.986 2.794 1.00 92.12 184 PHE A O 1
ATOM 1370 N N . VAL A 1 185 ? -2.190 -10.835 3.371 1.00 91.81 185 VAL A N 1
ATOM 1371 C CA . VAL A 1 185 ? -2.680 -10.605 2.006 1.00 91.81 185 VAL A CA 1
ATOM 1372 C C . VAL A 1 185 ? -2.100 -9.313 1.431 1.00 91.81 185 VAL A C 1
ATOM 1374 O O . VAL A 1 185 ? -1.631 -9.317 0.296 1.00 91.81 185 VAL A O 1
ATOM 1377 N N . ASP A 1 186 ? -2.072 -8.229 2.206 1.00 91.75 186 ASP A N 1
ATOM 1378 C CA . ASP A 1 186 ? -1.519 -6.954 1.746 1.00 91.75 186 ASP A CA 1
ATOM 1379 C C . ASP A 1 186 ? -0.025 -7.072 1.404 1.00 91.75 186 ASP A C 1
ATOM 1381 O O . ASP A 1 186 ? 0.386 -6.825 0.273 1.00 91.75 186 ASP A O 1
ATOM 1385 N N . THR A 1 187 ? 0.797 -7.536 2.347 1.00 91.56 187 THR A N 1
ATOM 1386 C CA . THR A 1 187 ? 2.256 -7.506 2.182 1.00 91.56 187 THR A CA 1
ATOM 1387 C C . THR A 1 187 ? 2.797 -8.666 1.345 1.00 91.56 187 THR A C 1
ATOM 1389 O O . THR A 1 187 ? 3.571 -8.438 0.419 1.00 91.56 187 THR A O 1
ATOM 1392 N N . PHE A 1 188 ? 2.419 -9.910 1.652 1.00 91.00 188 PHE A N 1
ATOM 1393 C CA . PHE A 1 188 ? 3.017 -11.087 1.006 1.00 91.00 188 PHE A CA 1
ATOM 1394 C C . PHE A 1 188 ? 2.389 -11.427 -0.341 1.00 91.00 188 PHE A C 1
ATOM 1396 O O . PHE A 1 188 ? 3.029 -12.087 -1.155 1.00 91.00 188 PHE A O 1
ATOM 1403 N N . ILE A 1 189 ? 1.141 -11.017 -0.579 1.00 93.75 189 ILE A N 1
ATOM 1404 C CA . ILE A 1 189 ? 0.464 -11.303 -1.845 1.00 93.75 189 ILE A CA 1
ATOM 1405 C C . ILE A 1 189 ? 0.482 -10.057 -2.723 1.00 93.75 189 ILE A C 1
ATOM 1407 O O . ILE A 1 189 ? 1.067 -10.085 -3.806 1.00 93.75 189 ILE A O 1
ATOM 1411 N N . VAL A 1 190 ? -0.117 -8.953 -2.273 1.00 94.31 190 VAL A N 1
ATOM 1412 C CA . VAL A 1 190 ? -0.295 -7.765 -3.120 1.00 94.31 190 VAL A CA 1
ATOM 1413 C C . VAL A 1 190 ? 1.024 -7.015 -3.328 1.00 94.31 190 VAL A C 1
ATOM 1415 O O . VAL A 1 190 ? 1.426 -6.838 -4.477 1.00 94.31 190 VAL A O 1
ATOM 1418 N N . CYS A 1 191 ? 1.747 -6.632 -2.269 1.00 93.88 191 CYS A N 1
ATOM 1419 C CA . CYS A 1 191 ? 3.010 -5.899 -2.433 1.00 93.88 191 CYS A CA 1
ATOM 1420 C C . CYS A 1 191 ? 4.090 -6.735 -3.130 1.00 93.88 191 CYS A C 1
ATOM 1422 O O . CYS A 1 191 ? 4.827 -6.207 -3.962 1.00 93.88 191 CYS A O 1
ATOM 1424 N N . THR A 1 192 ? 4.179 -8.037 -2.839 1.00 93.31 192 THR A N 1
ATOM 1425 C CA . THR A 1 192 ? 5.094 -8.936 -3.560 1.00 93.31 192 THR A CA 1
ATOM 1426 C C . THR A 1 192 ? 4.734 -9.029 -5.042 1.00 93.31 192 THR A C 1
ATOM 1428 O O . THR A 1 192 ? 5.630 -8.985 -5.879 1.00 93.31 192 THR A O 1
ATOM 1431 N N . SER A 1 193 ? 3.443 -9.066 -5.388 1.00 95.00 193 SER A N 1
ATOM 1432 C CA . SER A 1 193 ? 3.000 -9.002 -6.786 1.00 95.00 193 SER A CA 1
ATOM 1433 C C . SER A 1 193 ? 3.443 -7.703 -7.467 1.00 95.00 193 SER A C 1
ATOM 1435 O O . SER A 1 193 ? 3.978 -7.746 -8.571 1.00 95.00 193 SER A O 1
ATOM 1437 N N . THR A 1 194 ? 3.310 -6.554 -6.795 1.00 94.56 194 THR A N 1
ATOM 1438 C CA . THR A 1 194 ? 3.828 -5.271 -7.302 1.00 94.56 194 THR A CA 1
ATOM 1439 C C . THR A 1 194 ? 5.338 -5.311 -7.519 1.00 94.56 194 THR A C 1
ATOM 1441 O O . THR A 1 194 ? 5.821 -4.860 -8.555 1.00 94.56 194 THR A O 1
ATOM 1444 N N . ALA A 1 195 ? 6.089 -5.872 -6.569 1.00 93.44 195 ALA A N 1
ATOM 1445 C CA . ALA A 1 195 ? 7.536 -6.002 -6.690 1.00 93.44 195 ALA A CA 1
ATOM 1446 C C . ALA A 1 195 ? 7.931 -6.880 -7.886 1.00 93.44 195 ALA A C 1
ATOM 1448 O O . ALA A 1 195 ? 8.844 -6.515 -8.619 1.00 93.44 195 ALA A O 1
ATOM 1449 N N . ILE A 1 196 ? 7.223 -7.990 -8.123 1.00 93.81 196 ILE A N 1
ATOM 1450 C CA . ILE A 1 196 ? 7.456 -8.857 -9.286 1.00 93.81 196 ILE A CA 1
ATOM 1451 C C . ILE A 1 196 ? 7.219 -8.086 -10.586 1.00 93.81 196 ILE A C 1
ATOM 1453 O O . ILE A 1 196 ? 8.094 -8.103 -11.445 1.00 93.81 196 ILE A O 1
ATOM 1457 N N . ILE A 1 197 ? 6.095 -7.373 -10.715 1.00 95.06 197 ILE A N 1
ATOM 1458 C CA . ILE A 1 197 ? 5.786 -6.569 -11.910 1.00 95.06 197 ILE A CA 1
ATOM 1459 C C . ILE A 1 197 ? 6.918 -5.572 -12.194 1.00 95.06 197 ILE A C 1
ATOM 1461 O O . ILE A 1 197 ? 7.437 -5.513 -13.306 1.00 95.06 197 ILE A O 1
ATOM 1465 N N . ILE A 1 198 ? 7.349 -4.829 -11.171 1.00 94.62 198 ILE A N 1
ATOM 1466 C CA . ILE A 1 198 ? 8.413 -3.828 -11.304 1.00 94.62 198 ILE A CA 1
ATOM 1467 C C . ILE A 1 198 ? 9.752 -4.480 -11.674 1.00 94.62 198 ILE A C 1
ATOM 1469 O O . ILE A 1 198 ? 10.427 -4.015 -12.590 1.00 94.62 198 ILE A O 1
ATOM 1473 N N . LEU A 1 199 ? 10.157 -5.549 -10.989 1.00 94.19 199 LEU A N 1
ATOM 1474 C CA . LEU A 1 199 ? 11.478 -6.151 -11.189 1.00 94.19 199 LEU A CA 1
ATOM 1475 C C . LEU A 1 199 ? 11.590 -6.901 -12.517 1.00 94.19 199 LEU A C 1
ATOM 1477 O O . LEU A 1 199 ? 12.624 -6.807 -13.171 1.00 94.19 199 LEU A O 1
ATOM 1481 N N . VAL A 1 200 ? 10.528 -7.590 -12.943 1.00 94.06 200 VAL A N 1
ATOM 1482 C CA . VAL A 1 200 ? 10.473 -8.261 -14.251 1.00 94.06 200 VAL A CA 1
ATOM 1483 C C . VAL A 1 200 ? 10.559 -7.247 -15.393 1.00 94.06 200 VAL A C 1
ATOM 1485 O O . VAL A 1 200 ? 11.237 -7.501 -16.382 1.00 94.06 200 VAL A O 1
ATOM 1488 N N . SER A 1 201 ? 9.927 -6.081 -15.243 1.00 93.44 201 SER A N 1
ATOM 1489 C CA . SER A 1 201 ? 9.919 -5.049 -16.285 1.00 93.44 201 SER A CA 1
ATOM 1490 C C . SER A 1 201 ? 11.270 -4.372 -16.542 1.00 93.44 201 SER A C 1
ATOM 1492 O O . SER A 1 201 ? 11.442 -3.739 -17.579 1.00 93.44 201 SER A O 1
ATOM 1494 N N . GLY A 1 202 ? 12.213 -4.436 -15.594 1.00 89.56 202 GLY A N 1
ATOM 1495 C CA . GLY A 1 202 ? 13.521 -3.776 -15.691 1.00 89.56 202 GLY A CA 1
ATOM 1496 C C . GLY A 1 202 ? 13.511 -2.245 -15.554 1.00 89.56 202 GLY A C 1
ATOM 1497 O O . GLY A 1 202 ? 14.552 -1.667 -15.251 1.00 89.56 202 GLY A O 1
ATOM 1498 N N . VAL A 1 203 ? 12.353 -1.581 -15.664 1.00 90.19 203 VAL A N 1
ATOM 1499 C CA . VAL A 1 203 ? 12.232 -0.103 -15.649 1.00 90.19 203 VAL A CA 1
ATOM 1500 C C . VAL A 1 203 ? 12.657 0.540 -14.325 1.00 90.19 203 VAL A C 1
ATOM 1502 O O . VAL A 1 203 ? 12.873 1.744 -14.252 1.00 90.19 203 VAL A O 1
ATOM 1505 N N . TYR A 1 204 ? 12.811 -0.251 -13.259 1.00 86.56 204 TYR A N 1
ATOM 1506 C CA . TYR A 1 204 ? 13.346 0.220 -11.977 1.00 86.56 204 TYR A CA 1
ATOM 1507 C C . TYR A 1 204 ? 14.815 0.666 -12.056 1.00 86.56 204 TYR A C 1
ATOM 1509 O O . TYR A 1 204 ? 15.304 1.305 -11.124 1.00 86.56 204 TYR A O 1
ATOM 1517 N N . GLN A 1 205 ? 15.520 0.303 -13.131 1.00 85.00 205 GLN A N 1
ATOM 1518 C CA . GLN A 1 205 ? 16.895 0.721 -13.395 1.00 85.00 205 GLN A CA 1
ATOM 1519 C C . GLN A 1 205 ? 16.966 2.106 -14.054 1.00 85.00 205 GLN A C 1
ATOM 1521 O O . GLN A 1 205 ? 18.011 2.757 -13.989 1.00 85.00 205 GLN A O 1
ATOM 1526 N N . ASP A 1 206 ? 15.864 2.578 -14.642 1.00 82.44 206 ASP A N 1
ATOM 1527 C CA . ASP A 1 206 ? 15.803 3.885 -15.282 1.00 82.44 206 ASP A CA 1
ATOM 1528 C C . ASP A 1 206 ? 15.705 4.992 -14.228 1.00 82.44 206 ASP A C 1
ATOM 1530 O O . ASP A 1 206 ? 14.846 4.994 -13.339 1.00 82.44 206 ASP A O 1
ATOM 1534 N N . ALA A 1 207 ? 16.605 5.969 -14.320 1.00 69.25 207 ALA A N 1
ATOM 1535 C CA . ALA A 1 207 ? 16.616 7.091 -13.397 1.00 69.25 207 ALA A CA 1
ATOM 1536 C C . ALA A 1 207 ? 15.399 8.001 -13.634 1.00 69.25 207 ALA A C 1
ATOM 1538 O O . ALA A 1 207 ? 15.231 8.553 -14.718 1.00 69.25 207 ALA A O 1
ATOM 1539 N N . GLY A 1 208 ? 14.595 8.219 -12.589 1.00 76.25 208 GLY A N 1
ATOM 1540 C CA . GLY A 1 208 ? 13.579 9.278 -12.555 1.00 76.25 208 GLY A CA 1
ATOM 1541 C C . GLY A 1 208 ? 12.159 8.825 -12.227 1.00 76.25 208 GLY A C 1
ATOM 1542 O O . GLY A 1 208 ? 11.374 9.649 -11.765 1.00 76.25 208 GLY A O 1
ATOM 1543 N N . PHE A 1 209 ? 11.826 7.540 -12.377 1.00 82.75 209 PHE A N 1
ATOM 1544 C CA . PHE A 1 209 ? 10.474 7.053 -12.084 1.00 82.75 209 PHE A CA 1
ATOM 1545 C C . PHE A 1 209 ? 10.307 6.665 -10.615 1.00 82.75 209 PHE A C 1
ATOM 1547 O O . PHE A 1 209 ? 11.094 5.902 -10.052 1.00 82.75 209 PHE A O 1
ATOM 1554 N N . VAL A 1 210 ? 9.245 7.162 -9.975 1.00 83.44 210 VAL A N 1
ATOM 1555 C CA . VAL A 1 210 ? 8.955 6.887 -8.562 1.00 83.44 210 VAL A CA 1
ATOM 1556 C C . VAL A 1 210 ? 7.474 6.611 -8.319 1.00 83.44 210 VAL A C 1
ATOM 1558 O O . VAL A 1 210 ? 6.589 7.100 -9.013 1.00 83.44 210 VAL A O 1
ATOM 1561 N N . GLY A 1 211 ? 7.188 5.839 -7.269 1.00 86.75 211 GLY A N 1
ATOM 1562 C CA . GLY A 1 211 ? 5.821 5.656 -6.779 1.00 86.75 211 GLY A CA 1
ATOM 1563 C C . GLY A 1 211 ? 4.903 4.961 -7.788 1.00 86.75 211 GLY A C 1
ATOM 1564 O O . GLY A 1 211 ? 5.227 3.885 -8.291 1.00 86.75 211 GLY A O 1
ATOM 1565 N N . VAL A 1 212 ? 3.731 5.554 -8.027 1.00 90.56 212 VAL A N 1
ATOM 1566 C CA . VAL A 1 212 ? 2.702 4.969 -8.900 1.00 90.56 212 VAL A CA 1
ATOM 1567 C C . VAL A 1 212 ? 3.114 4.976 -10.371 1.00 90.56 212 VAL A C 1
ATOM 1569 O O . VAL A 1 212 ? 2.840 4.003 -11.067 1.00 90.56 212 VAL A O 1
ATOM 1572 N N . GLU A 1 213 ? 3.854 5.999 -10.806 1.00 89.56 213 GLU A N 1
ATOM 1573 C CA . GLU A 1 213 ? 4.346 6.112 -12.181 1.00 89.56 213 GLU A CA 1
ATOM 1574 C C . GLU A 1 213 ? 5.260 4.935 -12.525 1.00 89.56 213 GLU A C 1
ATOM 1576 O O . GLU A 1 213 ? 5.056 4.278 -13.539 1.00 89.56 213 GLU A O 1
ATOM 1581 N N . LEU A 1 214 ? 6.195 4.586 -11.632 1.00 92.44 214 LEU A N 1
ATOM 1582 C CA . LEU A 1 214 ? 7.074 3.427 -11.819 1.00 92.44 214 LEU A CA 1
ATOM 1583 C C . LEU A 1 214 ? 6.278 2.134 -12.052 1.00 92.44 214 LEU A C 1
ATOM 1585 O O . LEU A 1 214 ? 6.615 1.340 -12.925 1.00 92.44 214 LEU A O 1
ATOM 1589 N N . THR A 1 215 ? 5.205 1.930 -11.285 1.00 93.19 215 THR A N 1
ATOM 1590 C CA . THR A 1 215 ? 4.349 0.744 -11.437 1.00 93.19 215 THR A CA 1
ATOM 1591 C C . THR A 1 215 ? 3.580 0.765 -12.760 1.00 93.19 215 THR A C 1
ATOM 1593 O O . THR A 1 215 ? 3.433 -0.277 -13.387 1.00 93.19 215 THR A O 1
ATOM 1596 N N . GLN A 1 216 ? 3.090 1.929 -13.200 1.00 93.50 216 GLN A N 1
ATOM 1597 C CA . GLN A 1 216 ? 2.381 2.055 -14.478 1.00 93.50 216 GLN A CA 1
ATOM 1598 C C . GLN A 1 216 ? 3.311 1.805 -15.664 1.00 93.50 216 GLN A C 1
ATOM 1600 O O . GLN A 1 216 ? 2.980 0.997 -16.523 1.00 93.50 216 GLN A O 1
ATOM 1605 N N . ARG A 1 217 ? 4.513 2.391 -15.654 1.00 92.94 217 ARG A N 1
ATOM 1606 C CA . ARG A 1 217 ? 5.546 2.121 -16.663 1.00 92.94 217 ARG A CA 1
ATOM 1607 C C . ARG A 1 217 ? 5.922 0.647 -16.712 1.00 92.94 217 ARG A C 1
ATOM 1609 O O . ARG A 1 217 ? 6.054 0.087 -17.790 1.00 92.94 217 ARG A O 1
ATOM 1616 N N . ALA A 1 218 ? 6.054 0.008 -15.551 1.00 93.50 218 ALA A N 1
ATOM 1617 C CA . ALA A 1 218 ? 6.335 -1.420 -15.478 1.00 93.50 218 ALA A CA 1
ATOM 1618 C C . ALA A 1 218 ? 5.223 -2.270 -16.107 1.00 93.50 218 ALA A C 1
ATOM 1620 O O . ALA A 1 218 ? 5.519 -3.296 -16.701 1.00 93.50 218 ALA A O 1
ATOM 1621 N N . LEU A 1 219 ? 3.958 -1.853 -15.991 1.00 93.56 219 LEU A N 1
ATOM 1622 C CA . LEU A 1 219 ? 2.830 -2.523 -16.642 1.00 93.56 219 LEU A CA 1
ATOM 1623 C C . LEU A 1 219 ? 2.805 -2.291 -18.158 1.00 93.56 219 LEU A C 1
ATOM 1625 O O . LEU A 1 219 ? 2.422 -3.192 -18.888 1.00 93.56 219 LEU A O 1
ATOM 1629 N N . GLU A 1 220 ? 3.212 -1.113 -18.635 1.00 92.38 220 GLU A N 1
ATOM 1630 C CA . GLU A 1 220 ? 3.241 -0.778 -20.068 1.00 92.38 220 GLU A CA 1
ATOM 1631 C C . GLU A 1 220 ? 4.262 -1.598 -20.870 1.00 92.38 220 GLU A C 1
ATOM 1633 O O . GLU A 1 220 ? 4.136 -1.701 -22.090 1.00 92.38 220 GLU A O 1
ATOM 1638 N N . THR A 1 221 ? 5.276 -2.170 -20.214 1.00 89.88 221 THR A N 1
ATOM 1639 C CA . THR A 1 221 ? 6.304 -2.985 -20.880 1.00 89.88 221 THR A CA 1
ATOM 1640 C C . THR A 1 221 ? 5.968 -4.476 -20.968 1.00 89.88 221 THR A C 1
ATOM 1642 O O . THR A 1 221 ? 6.778 -5.223 -21.517 1.00 89.88 221 THR A O 1
ATOM 1645 N N . GLN A 1 222 ? 4.826 -4.919 -20.424 1.00 86.62 222 GLN A N 1
ATOM 1646 C CA . GLN A 1 222 ? 4.413 -6.331 -20.348 1.00 86.62 222 GLN A CA 1
ATOM 1647 C C . GLN A 1 222 ? 3.214 -6.628 -21.248 1.00 86.62 222 GLN A C 1
ATOM 1649 O O . GLN A 1 222 ? 3.219 -7.708 -21.879 1.00 86.62 222 GLN A O 1
#

InterPro domains:
  IPR001463 Sodium:alanine symporter [PF01235] (1-221)
  IPR001463 Sodium:alanine symporter [PR00175] (60-78)
  IPR001463 Sodium:alanine symporter [PR00175] (88-107)
  IPR001463 Sodium:alanine symporter [PR00175] (183-201)
  IPR001463 Sodium:alanine symporter [PTHR30330] (1-221)

Organism: Acinetobacter baumannii (NCBI:txid470)

Radius of gyration: 21.09 Å; chains: 1; bounding box: 59×55×54 Å